Protein AF-A0A7S2JNX1-F1 (afdb_monomer_lite)

Foldseek 3Di:
DPPPPPPPPPDPDPPPPPDDDDPPPVCPDDPDDDDDDDFDFWKKWKFFDDDPPDDPVLVVVLVLLVVLLVQLQWDWDWDAGPVRGMIIITTDHDPVSLLLLQQLVQPWFFFDVVLVTDTGRRDSVPLVRGPLSPPPRSDFSVSRNVSSVCLDCPDVVSSHSVDPVVVCCVVSSIVDMDTDADPVLVVCCCVVPVPCPPDDHPLVSCCSHVNDVRSVVVVVVVVVVVVVVVVVVVVVD

Radius of gyration: 21.41 Å; chains: 1; bounding box: 59×44×66 Å

InterPro domains:
  IPR007632 Anoctamin [PTHR12308] (40-237)
  IPR049452 Anoctamin, transmembrane domain [PF04547] (206-237)

Organism: NCBI:txid77922

Structure (mmCIF, N/CA/C/O backbone):
data_AF-A0A7S2JNX1-F1
#
_entry.id   AF-A0A7S2JNX1-F1
#
loop_
_atom_site.group_PDB
_atom_site.id
_atom_site.type_symbol
_atom_site.label_atom_id
_atom_site.label_alt_id
_atom_site.label_comp_id
_atom_site.label_asym_id
_atom_site.label_entity_id
_atom_site.label_seq_id
_atom_site.pdbx_PDB_ins_code
_atom_site.Cartn_x
_atom_site.Cartn_y
_atom_site.Cartn_z
_atom_site.occupancy
_atom_site.B_iso_or_equiv
_atom_site.auth_seq_id
_atom_site.auth_comp_id
_atom_site.auth_asym_id
_atom_site.auth_atom_id
_atom_site.pdbx_PDB_model_num
ATOM 1 N N . MET A 1 1 ? 7.272 -12.304 4.390 1.00 22.55 1 MET A N 1
ATOM 2 C CA . MET A 1 1 ? 6.924 -12.380 2.953 1.00 22.55 1 MET A CA 1
ATOM 3 C C . MET A 1 1 ? 5.414 -12.220 2.833 1.00 22.55 1 MET A C 1
ATOM 5 O O . MET A 1 1 ? 4.701 -13.204 2.952 1.00 22.55 1 MET A O 1
ATOM 9 N N . ALA A 1 2 ? 4.927 -10.985 2.694 1.00 23.02 2 ALA A N 1
ATOM 10 C CA . ALA A 1 2 ? 3.508 -10.714 2.475 1.00 23.02 2 ALA A CA 1
ATOM 11 C C . ALA A 1 2 ? 3.203 -10.924 0.986 1.00 23.02 2 ALA A C 1
ATOM 13 O O . ALA A 1 2 ? 3.447 -10.057 0.148 1.00 23.02 2 ALA A O 1
ATOM 14 N N . THR A 1 3 ? 2.774 -12.132 0.635 1.00 22.38 3 THR A N 1
ATOM 15 C CA . THR A 1 3 ? 2.239 -12.451 -0.686 1.00 22.38 3 THR A CA 1
ATOM 16 C C . THR A 1 3 ? 0.946 -11.665 -0.855 1.00 22.38 3 THR A C 1
ATOM 18 O O . THR A 1 3 ? -0.040 -11.946 -0.179 1.00 22.38 3 THR A O 1
ATOM 21 N N . ALA A 1 4 ? 0.932 -10.685 -1.760 1.00 25.50 4 ALA A N 1
ATOM 22 C CA . ALA A 1 4 ? -0.309 -10.118 -2.262 1.00 25.50 4 ALA A CA 1
ATOM 23 C C . ALA A 1 4 ? -1.113 -11.266 -2.891 1.00 25.50 4 ALA A C 1
ATOM 25 O O . ALA A 1 4 ? -0.829 -11.702 -4.009 1.00 25.50 4 ALA A O 1
ATOM 26 N N . LYS A 1 5 ? -2.062 -11.826 -2.135 1.00 26.48 5 LYS A N 1
ATOM 27 C CA . LYS A 1 5 ? -3.002 -12.829 -2.627 1.00 26.48 5 LYS A CA 1
ATOM 28 C C . LYS A 1 5 ? -3.902 -12.125 -3.641 1.00 26.48 5 LYS A C 1
ATOM 30 O O . LYS A 1 5 ? -4.908 -11.517 -3.291 1.00 26.48 5 LYS A O 1
ATOM 35 N N . TYR A 1 6 ? -3.507 -12.161 -4.909 1.00 27.69 6 TYR A N 1
ATOM 36 C CA . TYR A 1 6 ? -4.397 -11.847 -6.016 1.00 27.69 6 TYR A CA 1
ATOM 37 C C . TYR A 1 6 ? -5.525 -12.879 -5.987 1.00 27.69 6 TYR A C 1
ATOM 39 O O . TYR A 1 6 ? -5.344 -14.034 -6.374 1.00 27.69 6 TYR A O 1
ATOM 47 N N . TYR A 1 7 ? -6.679 -12.475 -5.463 1.00 28.17 7 TYR A N 1
ATOM 48 C CA . TYR A 1 7 ? -7.887 -13.283 -5.463 1.00 28.17 7 TYR A CA 1
ATOM 49 C C . TYR A 1 7 ? -8.338 -13.509 -6.912 1.00 28.17 7 TYR A C 1
ATOM 51 O O . TYR A 1 7 ? -9.043 -12.698 -7.509 1.00 2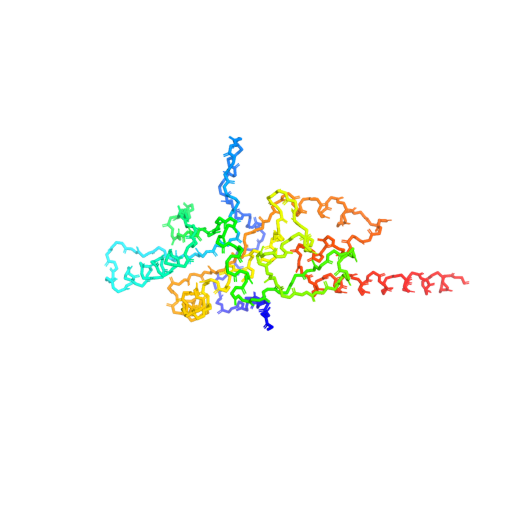8.17 7 TYR A O 1
ATOM 59 N N . HIS A 1 8 ? -7.927 -14.638 -7.490 1.00 26.53 8 HIS A N 1
ATOM 60 C CA . HIS A 1 8 ? -8.609 -15.230 -8.632 1.00 26.53 8 HIS A CA 1
ATOM 61 C C . HIS A 1 8 ? -9.979 -15.714 -8.149 1.00 26.53 8 HIS A C 1
ATOM 63 O O . HIS A 1 8 ? -10.120 -16.795 -7.578 1.00 26.53 8 HIS A O 1
ATOM 69 N N . GLN A 1 9 ? -10.997 -14.885 -8.358 1.00 27.34 9 GLN A N 1
ATOM 70 C CA . GLN A 1 9 ? -12.389 -15.235 -8.118 1.00 27.34 9 GLN A CA 1
ATOM 71 C C . GLN A 1 9 ? -12.788 -16.363 -9.079 1.00 27.34 9 GLN A C 1
ATOM 73 O O . GLN A 1 9 ? -13.073 -16.137 -10.255 1.00 27.34 9 GLN A O 1
ATOM 78 N N . LYS A 1 10 ? -12.771 -17.607 -8.591 1.00 25.69 10 LYS A N 1
ATOM 79 C CA . LYS A 1 10 ? -13.327 -18.755 -9.311 1.00 25.69 10 LYS A CA 1
ATOM 80 C C . LYS A 1 10 ? -14.846 -18.695 -9.152 1.00 25.69 10 LYS A C 1
ATOM 82 O O . LYS A 1 10 ? -15.394 -18.981 -8.094 1.00 25.69 10 LYS A O 1
ATOM 87 N N . SER A 1 11 ? -15.507 -18.240 -10.208 1.00 32.72 11 SER A N 1
ATOM 88 C CA . SER A 1 11 ? -16.957 -18.165 -10.339 1.00 32.72 11 SER A CA 1
ATOM 89 C C . SER A 1 11 ? -17.578 -19.566 -10.339 1.00 32.72 11 SER A C 1
ATOM 91 O O . SER A 1 11 ? -17.431 -20.316 -11.305 1.00 32.72 11 SER A O 1
ATOM 93 N N . SER A 1 12 ? -18.324 -19.909 -9.297 1.00 28.36 12 SER A N 1
ATOM 94 C CA . SER A 1 12 ? -19.250 -21.043 -9.328 1.00 28.36 12 SER A CA 1
ATOM 95 C C . SER A 1 12 ? -20.528 -20.692 -8.571 1.00 28.36 12 SER A C 1
ATOM 97 O O . SER A 1 12 ? -20.769 -21.169 -7.469 1.00 28.36 12 SER A O 1
ATOM 99 N N . SER A 1 13 ? -21.338 -19.827 -9.184 1.00 27.52 13 SER A N 1
ATOM 100 C CA . SER A 1 13 ? -22.788 -19.785 -8.985 1.00 27.52 13 SER A CA 1
ATOM 101 C C . SER A 1 13 ? -23.445 -19.523 -10.352 1.00 27.52 13 SER A C 1
ATOM 103 O O . SER A 1 13 ? -23.016 -18.598 -11.050 1.00 27.52 13 SER A O 1
ATOM 105 N N . PRO A 1 14 ? -24.411 -20.349 -10.796 1.00 27.89 14 PRO A N 1
ATOM 106 C CA . PRO A 1 14 ? -24.925 -20.352 -12.170 1.00 27.89 14 PRO A CA 1
ATOM 107 C C . PRO A 1 14 ? -25.787 -19.137 -12.568 1.00 27.89 14 PRO A C 1
ATOM 109 O O . PRO A 1 14 ? -26.223 -19.070 -13.714 1.00 27.89 14 PRO A O 1
ATOM 112 N N . GLU A 1 15 ? -25.983 -18.146 -11.694 1.00 29.83 15 GLU A N 1
ATOM 113 C CA . GLU A 1 15 ? -26.844 -16.981 -11.970 1.00 29.83 15 GLU A CA 1
ATOM 114 C C . GLU A 1 15 ? -26.123 -15.785 -12.631 1.00 29.83 15 GLU A C 1
ATOM 116 O O . GLU A 1 15 ? -26.772 -14.860 -13.109 1.00 29.83 15 GLU A O 1
ATOM 121 N N . MET A 1 16 ? -24.790 -15.809 -12.771 1.00 31.28 16 MET A N 1
ATOM 122 C CA . MET A 1 16 ? -24.012 -14.723 -13.407 1.00 31.28 16 MET A CA 1
ATOM 123 C C . MET A 1 16 ? -23.736 -14.919 -14.913 1.00 31.28 16 MET A C 1
ATOM 125 O O . MET A 1 16 ? -22.706 -14.481 -15.421 1.00 31.28 16 MET A O 1
ATOM 129 N N . LYS A 1 17 ? -24.623 -15.582 -15.669 1.00 26.84 17 LYS A N 1
ATOM 130 C CA . LYS A 1 17 ? -24.426 -15.781 -17.124 1.00 26.84 17 LYS A CA 1
ATOM 131 C C . LYS A 1 17 ? -25.078 -14.736 -18.038 1.00 26.84 17 LYS A C 1
ATOM 133 O O . LYS A 1 17 ? -24.916 -14.840 -19.249 1.00 26.84 17 LYS A O 1
ATOM 138 N N . ALA A 1 18 ? -25.743 -13.711 -17.504 1.00 27.95 18 ALA A N 1
ATOM 139 C CA . ALA A 1 18 ? -26.471 -12.736 -18.331 1.00 27.95 18 ALA A CA 1
ATOM 140 C C . ALA A 1 18 ? -25.885 -11.308 -18.374 1.00 27.95 18 ALA A C 1
ATOM 142 O O . ALA A 1 18 ? -26.454 -10.452 -19.040 1.00 27.95 18 ALA A O 1
ATOM 143 N N . ALA A 1 19 ? -24.748 -11.028 -17.730 1.00 30.83 19 ALA A N 1
ATOM 144 C CA . ALA A 1 19 ? -24.164 -9.680 -17.704 1.00 30.83 19 ALA A CA 1
ATOM 145 C C . ALA A 1 19 ? -22.751 -9.651 -18.312 1.00 30.83 19 ALA A C 1
ATOM 147 O O . ALA A 1 19 ? -21.775 -9.275 -17.668 1.00 30.83 19 ALA A O 1
ATOM 148 N N . SER A 1 20 ? -22.630 -10.088 -19.567 1.00 33.75 20 SER A N 1
ATOM 149 C CA . SER A 1 20 ? -21.447 -9.820 -20.391 1.00 33.75 20 SER A CA 1
ATOM 150 C C . SER A 1 20 ? -21.662 -8.499 -21.137 1.00 33.75 20 SER A C 1
ATOM 152 O O . SER A 1 20 ? -22.735 -8.296 -21.696 1.00 33.75 20 SER A O 1
ATOM 154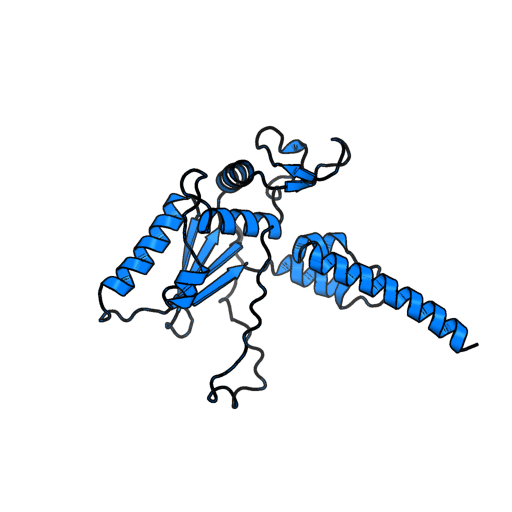 N N . ALA A 1 21 ? -20.625 -7.658 -21.178 1.00 30.91 21 ALA A N 1
ATOM 155 C CA . ALA A 1 21 ? -20.577 -6.330 -21.805 1.00 30.91 21 ALA A CA 1
ATOM 156 C C . ALA A 1 21 ? -21.131 -5.159 -20.970 1.00 30.91 21 ALA A C 1
ATOM 158 O O . ALA A 1 21 ? -21.927 -4.347 -21.427 1.00 30.91 21 ALA A O 1
ATOM 159 N N . GLY A 1 22 ? -20.606 -4.999 -19.758 1.00 24.31 22 GLY A N 1
ATOM 160 C CA . GLY A 1 22 ? -20.631 -3.726 -19.049 1.00 24.31 22 GLY A CA 1
ATOM 161 C C . GLY A 1 22 ? -19.319 -3.577 -18.306 1.00 24.31 22 GLY A C 1
ATOM 162 O O . GLY A 1 22 ? -19.054 -4.311 -17.361 1.00 24.31 22 GLY A O 1
ATOM 163 N N . LYS A 1 23 ? -18.454 -2.669 -18.751 1.00 28.31 23 LYS A N 1
ATOM 164 C CA . LYS A 1 23 ? -17.276 -2.264 -17.987 1.00 28.31 23 LYS A CA 1
ATOM 165 C C . LYS A 1 23 ? -17.814 -1.664 -16.683 1.00 28.31 23 LYS A C 1
ATOM 167 O O . LYS A 1 23 ? -18.281 -0.530 -16.703 1.00 28.31 23 LYS A O 1
ATOM 172 N N . VAL A 1 24 ? -17.831 -2.434 -15.590 1.00 26.03 24 VAL A N 1
ATOM 173 C CA . VAL A 1 24 ? -18.221 -1.934 -14.264 1.00 26.03 24 VAL A CA 1
ATOM 174 C C . VAL A 1 24 ? -17.102 -1.009 -13.806 1.00 26.03 24 VAL A C 1
ATOM 176 O O . VAL A 1 24 ? -16.149 -1.397 -13.135 1.00 26.03 24 VAL A O 1
ATOM 179 N N . VAL A 1 25 ? -17.176 0.229 -14.280 1.00 28.23 25 VAL A N 1
ATOM 180 C CA . VAL A 1 25 ? -16.528 1.359 -13.643 1.00 28.23 25 VAL A CA 1
ATOM 181 C C . VAL A 1 25 ? -17.259 1.488 -12.320 1.00 28.23 25 VAL A C 1
ATOM 183 O O . VAL A 1 25 ? -18.425 1.872 -12.292 1.00 28.23 25 VAL A O 1
ATOM 186 N N . ILE A 1 26 ? -16.602 1.082 -11.235 1.00 32.56 26 ILE A N 1
ATOM 187 C CA . ILE A 1 26 ? -17.022 1.489 -9.902 1.00 32.56 26 ILE A CA 1
ATOM 188 C C . ILE A 1 26 ? -16.968 3.014 -9.958 1.00 32.56 26 ILE A C 1
ATOM 190 O O . ILE A 1 26 ? -15.881 3.591 -9.984 1.00 32.56 26 ILE A O 1
ATOM 194 N N . ASP A 1 27 ? -18.128 3.655 -10.091 1.00 26.89 27 ASP A N 1
ATOM 195 C CA . ASP A 1 27 ? -18.276 5.096 -9.933 1.00 26.89 27 ASP A CA 1
ATOM 196 C C . ASP A 1 27 ? -18.019 5.370 -8.451 1.00 26.89 27 ASP A C 1
ATOM 198 O O . ASP A 1 27 ? -18.926 5.431 -7.620 1.00 26.89 27 ASP A O 1
ATOM 202 N N . VAL A 1 28 ? -16.732 5.394 -8.092 1.00 41.19 28 VAL A N 1
ATOM 203 C CA . VAL A 1 28 ? -16.241 5.925 -6.830 1.00 41.19 28 VAL A CA 1
ATOM 204 C C . VAL A 1 28 ? -16.598 7.396 -6.916 1.00 41.19 28 VAL A C 1
ATOM 206 O O . VAL A 1 28 ? -15.844 8.176 -7.492 1.00 41.19 28 VAL A O 1
ATOM 209 N N . GLY A 1 29 ? -17.815 7.710 -6.461 1.00 29.78 29 GLY A N 1
ATOM 210 C CA . GLY A 1 29 ? -18.512 8.947 -6.781 1.00 29.78 29 GLY A CA 1
ATOM 211 C C . GLY A 1 29 ? -17.574 10.137 -6.775 1.00 29.78 29 GLY A C 1
ATOM 212 O O . GLY A 1 29 ? -16.819 10.285 -5.814 1.00 29.78 29 GLY A O 1
ATOM 213 N N . ARG A 1 30 ? -17.614 10.903 -7.879 1.00 29.75 30 ARG A N 1
ATOM 214 C CA . ARG A 1 30 ? -16.916 12.178 -8.115 1.00 29.75 30 ARG A CA 1
ATOM 215 C C . ARG A 1 30 ? -15.872 12.460 -7.042 1.00 29.75 30 ARG A C 1
ATOM 217 O O . ARG A 1 30 ? -16.193 13.006 -5.986 1.00 29.75 30 ARG A O 1
ATOM 224 N N . GLN A 1 31 ? -14.626 12.099 -7.337 1.00 38.84 31 GLN A N 1
ATOM 225 C CA . GLN A 1 31 ? -13.473 12.708 -6.694 1.00 38.84 31 GLN A CA 1
ATOM 226 C C . GLN A 1 31 ? -13.670 14.223 -6.799 1.00 38.84 31 GLN A C 1
ATOM 228 O O . GLN A 1 31 ? -13.552 14.797 -7.878 1.00 38.84 31 GLN A O 1
ATOM 233 N N . GLY A 1 32 ? -14.142 14.820 -5.704 1.00 28.05 32 GLY A N 1
ATOM 234 C CA . GLY A 1 32 ? -14.379 16.245 -5.605 1.00 28.05 32 GLY A CA 1
ATOM 235 C C . GLY A 1 32 ? -13.041 16.927 -5.787 1.00 28.05 32 GLY A C 1
ATOM 236 O O . GLY A 1 32 ? -12.173 16.830 -4.924 1.00 28.05 32 GLY A O 1
ATOM 237 N N . ASP A 1 33 ? -12.879 17.537 -6.947 1.00 30.83 33 ASP A N 1
ATOM 238 C CA . ASP A 1 33 ? -11.859 18.527 -7.217 1.00 30.83 33 ASP A CA 1
ATOM 239 C C . ASP A 1 33 ? -12.162 19.731 -6.328 1.00 30.83 33 ASP A C 1
ATOM 241 O O . ASP A 1 33 ? -13.136 20.405 -6.624 1.00 30.83 33 ASP A O 1
ATOM 245 N N . TRP A 1 34 ? -11.436 19.918 -5.216 1.00 37.25 34 TRP A N 1
ATOM 246 C CA . TRP A 1 34 ? -11.246 21.212 -4.542 1.00 37.25 34 TRP A CA 1
ATOM 247 C C . TRP A 1 34 ? -9.982 21.181 -3.674 1.00 37.25 34 TRP A C 1
ATOM 249 O O . TRP A 1 34 ? -9.773 20.295 -2.840 1.00 37.25 34 TRP A O 1
ATOM 259 N N . ASP A 1 35 ? -9.152 22.189 -3.903 1.00 33.66 35 ASP A N 1
ATOM 260 C CA . ASP A 1 35 ? -7.903 22.512 -3.233 1.00 33.66 35 ASP A CA 1
ATOM 261 C C . ASP A 1 35 ? -8.011 22.561 -1.699 1.00 33.66 35 ASP A C 1
ATOM 263 O O . ASP A 1 35 ? -8.912 23.181 -1.137 1.00 33.66 35 ASP A O 1
ATOM 267 N N . GLY A 1 36 ? -7.034 21.953 -1.012 1.00 31.33 36 GLY A N 1
ATOM 268 C CA . GLY A 1 36 ? -6.860 22.101 0.438 1.00 31.33 36 GLY A CA 1
ATOM 269 C C . GLY A 1 36 ? -6.513 20.812 1.182 1.00 31.33 36 GLY A C 1
ATOM 270 O O . GLY A 1 36 ? -7.305 20.326 1.980 1.00 31.33 36 GLY A O 1
ATOM 271 N N . GLY A 1 37 ? -5.323 20.247 0.948 1.00 41.31 37 GLY A N 1
ATOM 272 C CA . GLY A 1 37 ? -4.655 19.353 1.912 1.00 41.31 37 GLY A CA 1
ATOM 273 C C . GLY A 1 37 ? -5.401 18.086 2.368 1.00 41.31 37 GLY A C 1
ATOM 274 O O . GLY A 1 37 ? -5.103 17.584 3.452 1.00 41.31 37 GLY A O 1
ATOM 275 N N . SER A 1 38 ? -6.361 17.560 1.597 1.00 51.62 38 SER A N 1
ATOM 276 C CA . SER A 1 38 ? -7.127 16.376 2.011 1.00 51.62 38 SER A CA 1
ATOM 277 C C . SER A 1 38 ? -6.290 15.089 1.920 1.00 51.62 38 SER A C 1
ATOM 279 O O . SER A 1 38 ? -5.569 14.853 0.948 1.00 51.62 38 SER A O 1
ATOM 281 N N . LEU A 1 39 ? -6.369 14.256 2.960 1.00 59.62 39 LEU A N 1
ATOM 282 C CA . LEU A 1 39 ? -5.673 12.972 3.057 1.00 59.62 39 LEU A CA 1
ATOM 283 C C . LEU A 1 39 ? -6.069 12.037 1.898 1.00 59.62 39 LEU A C 1
ATOM 285 O O . LEU A 1 39 ? -7.245 11.722 1.711 1.00 59.62 39 LEU A O 1
ATOM 289 N N . LYS A 1 40 ? -5.075 11.540 1.152 1.00 79.62 40 LYS A N 1
ATOM 290 C CA . LYS A 1 40 ? -5.251 10.466 0.161 1.00 79.62 40 LYS A CA 1
ATOM 291 C C . LYS A 1 40 ? -5.588 9.153 0.879 1.00 79.62 40 LYS A C 1
ATOM 293 O O . LYS A 1 40 ? -4.868 8.748 1.796 1.00 79.62 40 LYS A O 1
ATOM 298 N N . TRP A 1 41 ? -6.664 8.495 0.447 1.00 88.50 41 TRP A N 1
ATOM 299 C CA . TRP A 1 41 ? -7.078 7.175 0.934 1.00 88.50 41 TRP A CA 1
ATOM 300 C C . TRP A 1 41 ? -6.240 6.071 0.289 1.00 88.50 41 TRP A C 1
ATOM 302 O O . TRP A 1 41 ? -6.003 6.113 -0.917 1.00 88.50 41 TRP A O 1
ATOM 312 N N . ASP A 1 42 ? -5.822 5.084 1.081 1.00 89.88 42 ASP A N 1
ATOM 313 C CA . ASP A 1 42 ? -4.881 4.042 0.640 1.00 89.88 42 ASP A CA 1
ATOM 314 C C . ASP A 1 42 ? -5.498 2.653 0.592 1.00 89.88 42 ASP A C 1
ATOM 316 O O . ASP A 1 42 ? -5.064 1.800 -0.178 1.00 89.88 42 ASP A O 1
ATOM 320 N N . TYR A 1 43 ? -6.501 2.407 1.429 1.00 92.69 43 TYR A N 1
ATOM 321 C CA . TYR A 1 43 ? -7.088 1.087 1.592 1.00 92.69 43 TYR A CA 1
ATOM 322 C C . TYR A 1 43 ? -8.584 1.197 1.846 1.00 92.69 43 TYR A C 1
ATOM 324 O O . TYR A 1 43 ? -9.051 2.163 2.455 1.00 92.69 43 TYR A O 1
ATOM 332 N N . CYS A 1 44 ? -9.345 0.211 1.387 1.00 92.88 44 CYS A N 1
ATOM 333 C CA . CYS A 1 44 ? -10.778 0.155 1.600 1.00 92.88 44 CYS A CA 1
ATOM 334 C C . CYS A 1 44 ? -11.220 -1.236 2.055 1.00 92.88 44 CYS A C 1
ATOM 336 O O . CYS A 1 44 ? -10.803 -2.252 1.503 1.00 92.88 44 CYS A O 1
ATOM 338 N N . LEU A 1 45 ? -12.084 -1.254 3.068 1.00 92.31 45 LEU A N 1
ATOM 339 C CA . LEU A 1 45 ? -12.825 -2.426 3.520 1.00 92.31 45 LEU A CA 1
ATOM 340 C C . LEU A 1 45 ? -14.302 -2.206 3.200 1.00 92.31 45 LEU A C 1
ATOM 342 O O . LEU A 1 45 ? -14.850 -1.159 3.553 1.00 92.31 45 LEU A O 1
ATOM 346 N N . THR A 1 46 ? -14.965 -3.172 2.578 1.00 91.69 46 THR A N 1
ATOM 347 C CA . THR A 1 46 ? -16.419 -3.129 2.397 1.00 91.69 46 THR A CA 1
ATOM 348 C C . THR A 1 46 ? -17.105 -3.944 3.475 1.00 91.69 46 THR A C 1
ATOM 350 O O . THR A 1 46 ? -16.606 -4.966 3.938 1.00 91.69 46 THR A O 1
ATOM 353 N N . PHE A 1 47 ? -18.264 -3.472 3.905 1.00 90.62 47 PHE A N 1
ATOM 354 C CA . PHE A 1 47 ? -19.127 -4.173 4.838 1.00 90.62 47 PHE A CA 1
ATOM 355 C C . PHE A 1 47 ? -20.492 -4.319 4.182 1.00 90.62 47 PHE A C 1
ATOM 357 O O . PHE A 1 47 ? -21.046 -3.293 3.771 1.00 90.62 47 PHE A O 1
ATOM 364 N N . PRO A 1 48 ? -21.077 -5.526 4.135 1.00 88.19 48 PRO A N 1
ATOM 365 C CA . PRO A 1 48 ? -22.465 -5.653 3.733 1.00 88.19 48 PRO A CA 1
ATOM 366 C C . PRO A 1 48 ? -23.325 -4.831 4.693 1.00 88.19 48 PRO A C 1
ATOM 368 O O . PRO A 1 48 ? -23.106 -4.809 5.915 1.00 88.19 48 PRO A O 1
ATOM 371 N N . LYS A 1 49 ? -24.299 -4.105 4.154 1.00 85.25 49 LYS A N 1
ATOM 372 C CA . LYS A 1 49 ? -25.217 -3.341 4.979 1.00 85.25 49 LYS A CA 1
ATOM 373 C C . LYS A 1 49 ? -26.095 -4.314 5.740 1.00 85.25 49 LYS A C 1
ATOM 375 O O . LYS A 1 49 ? -26.861 -5.096 5.188 1.00 85.25 49 LYS A O 1
ATOM 380 N N . VAL A 1 50 ? -25.980 -4.234 7.053 1.00 82.31 50 VAL A N 1
ATOM 381 C CA . VAL A 1 50 ? -26.821 -4.993 7.964 1.00 82.31 50 VAL A CA 1
ATOM 382 C C . VAL A 1 50 ? -28.154 -4.240 8.108 1.00 82.31 50 VAL A C 1
ATOM 384 O O . VAL A 1 50 ? -28.121 -3.067 8.505 1.00 82.31 50 VAL A O 1
ATOM 387 N N . PRO A 1 51 ? -29.312 -4.863 7.800 1.00 82.69 51 PRO A N 1
ATOM 388 C CA . PRO A 1 51 ? -30.624 -4.265 8.042 1.00 82.69 51 PRO A CA 1
ATOM 389 C C . PRO A 1 51 ? -30.774 -3.805 9.495 1.00 82.69 51 PRO A C 1
ATOM 391 O O . PRO A 1 51 ? -30.171 -4.384 10.404 1.00 82.69 51 PRO A O 1
ATOM 394 N N . LYS A 1 52 ? -31.588 -2.771 9.735 1.00 80.50 52 LYS A N 1
ATOM 395 C CA . LYS A 1 52 ? -31.795 -2.243 11.096 1.00 80.50 52 LYS A CA 1
ATOM 396 C C . LYS A 1 52 ? -32.351 -3.308 12.046 1.00 80.50 52 LYS A C 1
ATOM 398 O O . LYS A 1 52 ? -31.910 -3.364 13.187 1.00 80.50 52 LYS A O 1
ATOM 403 N N . ASP A 1 53 ? -33.210 -4.185 11.533 1.00 83.62 53 ASP A N 1
ATOM 404 C CA . ASP A 1 53 ? -33.886 -5.241 12.299 1.00 83.62 53 ASP A CA 1
ATOM 405 C C . ASP A 1 53 ? -33.043 -6.516 12.472 1.00 83.62 53 ASP A C 1
ATOM 407 O O . ASP A 1 53 ? -33.482 -7.492 13.077 1.00 83.62 53 ASP A O 1
ATOM 411 N N . ALA A 1 54 ? -31.827 -6.546 11.920 1.00 80.06 54 ALA A N 1
ATOM 412 C CA . ALA A 1 54 ? -30.963 -7.710 12.029 1.00 80.06 54 ALA A CA 1
ATOM 413 C C . ALA A 1 54 ? -30.457 -7.921 13.474 1.00 80.06 54 ALA A C 1
ATOM 415 O O . ALA A 1 54 ? -30.322 -6.954 14.231 1.00 80.06 54 ALA A O 1
ATOM 416 N N . PRO A 1 55 ? -30.079 -9.162 13.843 1.00 81.50 55 PRO A N 1
ATOM 417 C CA . PRO A 1 55 ? -29.581 -9.477 15.179 1.00 81.50 55 PRO A CA 1
ATOM 418 C C . PRO A 1 55 ? -28.420 -8.576 15.618 1.00 81.50 55 PRO A C 1
ATOM 420 O O . PRO A 1 55 ? -27.499 -8.305 14.841 1.00 81.50 55 PRO A O 1
ATOM 423 N N . TYR A 1 56 ? -28.432 -8.173 16.893 1.00 80.56 56 TYR A N 1
ATOM 424 C CA . TYR A 1 56 ? -27.427 -7.286 17.494 1.00 80.56 56 TYR A CA 1
ATOM 425 C C . TYR A 1 56 ? -25.980 -7.756 17.270 1.00 80.56 56 TYR A C 1
ATOM 427 O O . TYR A 1 56 ? -25.102 -6.930 17.018 1.00 80.56 56 TYR A O 1
ATOM 435 N N . GLU A 1 57 ? -25.734 -9.070 17.279 1.00 79.88 57 GLU A N 1
ATOM 436 C CA . GLU A 1 57 ? -24.399 -9.648 17.063 1.00 79.88 57 GLU A CA 1
ATOM 437 C C . GLU A 1 57 ? -23.768 -9.209 15.730 1.00 79.88 57 GLU A C 1
ATOM 439 O O . GLU A 1 57 ? -22.581 -8.892 15.691 1.00 79.88 57 GLU A O 1
ATOM 444 N N . LYS A 1 58 ? -24.557 -9.055 14.652 1.00 73.62 58 LYS A N 1
ATOM 445 C CA . LYS A 1 58 ? -24.031 -8.571 13.360 1.00 73.62 58 LYS A CA 1
ATOM 446 C C . LYS A 1 58 ? -23.552 -7.117 13.434 1.00 73.62 58 LYS A C 1
ATOM 448 O O . LYS A 1 58 ? -22.544 -6.757 12.829 1.00 73.62 58 LYS A O 1
ATOM 453 N N . HIS A 1 59 ? -24.248 -6.274 14.199 1.00 78.19 59 HIS A N 1
ATOM 454 C CA . HIS A 1 59 ? -23.854 -4.875 14.415 1.00 78.19 59 HIS A CA 1
ATOM 455 C C . HIS A 1 59 ? -22.660 -4.752 15.367 1.00 78.19 59 HIS A C 1
ATOM 457 O O . HIS A 1 59 ? -21.828 -3.855 15.200 1.00 78.19 59 HIS A O 1
ATOM 463 N N . LYS A 1 60 ? -22.562 -5.652 16.350 1.00 84.69 60 LYS A N 1
ATOM 464 C CA . LYS A 1 60 ? -21.476 -5.705 17.332 1.00 84.69 60 LYS A CA 1
ATOM 465 C C . LYS A 1 60 ? -20.135 -5.981 16.663 1.00 84.69 60 LYS A C 1
ATOM 467 O O . LYS A 1 60 ? -19.202 -5.218 16.907 1.00 84.69 60 LYS A O 1
ATOM 472 N N . THR A 1 61 ? -20.055 -6.969 15.770 1.00 83.31 61 THR A N 1
ATOM 473 C CA . THR A 1 61 ? -18.781 -7.310 15.121 1.00 83.31 61 THR A CA 1
ATOM 474 C C . THR A 1 61 ? -18.252 -6.182 14.244 1.00 83.31 61 THR A C 1
ATOM 476 O O . THR A 1 61 ? -17.091 -5.793 14.334 1.00 83.31 61 THR A O 1
ATOM 479 N N . ARG A 1 62 ? -19.115 -5.548 13.443 1.00 84.88 62 ARG A N 1
ATOM 480 C CA . ARG A 1 62 ? -18.698 -4.391 12.638 1.00 84.88 62 ARG A CA 1
ATOM 481 C C . ARG A 1 62 ? -18.171 -3.250 13.514 1.00 84.88 62 ARG A C 1
ATOM 483 O O . ARG A 1 62 ? -17.197 -2.585 13.159 1.00 84.88 62 ARG A O 1
ATOM 490 N N . ARG A 1 63 ? -18.812 -2.997 14.659 1.00 88.50 63 ARG A N 1
ATOM 491 C CA . ARG A 1 63 ? -18.370 -1.968 15.610 1.00 88.50 63 ARG A CA 1
ATOM 492 C C . ARG A 1 63 ? -17.047 -2.335 16.277 1.00 88.50 63 ARG A C 1
ATOM 494 O O . ARG A 1 63 ? -16.217 -1.440 16.416 1.00 88.50 63 ARG A O 1
ATOM 501 N N . SER A 1 64 ? -16.835 -3.598 16.657 1.00 91.25 64 SER A N 1
ATOM 502 C CA . SER A 1 64 ? -15.574 -4.043 17.261 1.00 91.25 64 SER A CA 1
ATOM 503 C C . SER A 1 64 ? -14.412 -3.942 16.278 1.00 91.25 64 SER A C 1
ATOM 505 O O . SER A 1 64 ? -13.374 -3.410 16.652 1.00 91.25 64 SER A O 1
ATOM 507 N N . VAL A 1 65 ? -14.611 -4.325 15.012 1.00 91.44 65 VAL A N 1
ATOM 508 C CA . VAL A 1 65 ? -13.603 -4.180 13.947 1.00 91.44 65 VAL A CA 1
ATOM 509 C C . VAL A 1 65 ? -13.235 -2.710 13.743 1.00 91.44 65 VAL A C 1
ATOM 511 O O . VAL A 1 65 ? -12.068 -2.344 13.822 1.00 91.44 65 VAL A O 1
ATOM 514 N N . ILE A 1 66 ? -14.222 -1.826 13.556 1.00 91.50 66 ILE A N 1
ATOM 515 C CA . ILE A 1 66 ? -13.956 -0.387 13.364 1.00 91.50 66 ILE A CA 1
ATOM 516 C C . ILE A 1 66 ? -13.264 0.222 14.589 1.00 91.50 66 ILE A C 1
ATOM 518 O O . ILE A 1 66 ? -12.432 1.115 14.443 1.00 91.50 66 ILE A O 1
ATOM 522 N N . ARG A 1 67 ? -13.620 -0.229 15.795 1.00 93.25 67 ARG A N 1
ATOM 523 C CA . ARG A 1 67 ? -12.979 0.216 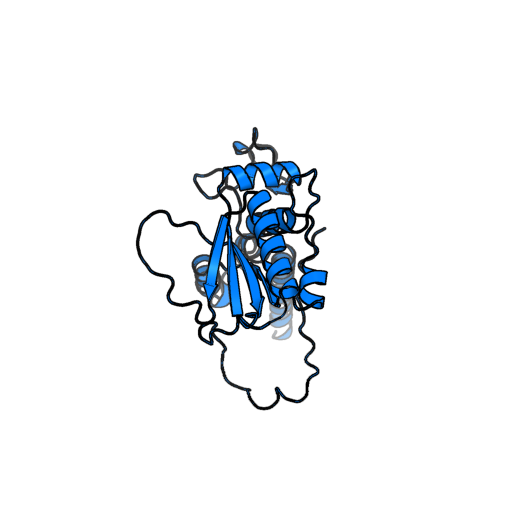17.031 1.00 93.25 67 ARG A CA 1
ATOM 524 C C . ARG A 1 67 ? -11.514 -0.218 17.078 1.00 93.25 67 ARG A C 1
ATOM 526 O O . ARG A 1 67 ? -10.673 0.645 17.288 1.00 93.25 67 ARG A O 1
ATOM 533 N N . ALA A 1 68 ? -11.224 -1.488 16.805 1.00 93.62 68 ALA A N 1
ATOM 534 C CA . ALA A 1 68 ? -9.859 -2.009 16.770 1.00 93.62 68 ALA A CA 1
ATOM 535 C C . ALA A 1 68 ? -8.989 -1.247 15.754 1.00 93.62 68 ALA A C 1
ATOM 537 O O . ALA A 1 68 ? -7.893 -0.813 16.081 1.00 93.62 68 ALA A O 1
ATOM 538 N N . ILE A 1 69 ? -9.521 -0.963 14.559 1.00 93.69 69 ILE A N 1
ATOM 539 C CA . ILE A 1 69 ? -8.830 -0.164 13.529 1.00 93.69 69 ILE A CA 1
ATOM 540 C C . ILE A 1 69 ? -8.527 1.262 14.013 1.00 93.69 69 ILE A C 1
ATOM 542 O O . ILE A 1 69 ? -7.479 1.819 13.707 1.00 93.69 69 ILE A O 1
ATOM 546 N N . LYS A 1 70 ? -9.438 1.889 14.761 1.00 92.81 70 LYS A N 1
ATOM 547 C CA . LYS A 1 70 ? -9.194 3.229 15.313 1.00 92.81 70 LYS A CA 1
ATOM 548 C C . LYS A 1 70 ? -8.163 3.214 16.439 1.00 92.81 70 LYS A C 1
ATOM 550 O O . LYS A 1 70 ? -7.397 4.165 16.557 1.00 92.81 70 LYS A O 1
ATOM 555 N N . GLU A 1 71 ? -8.140 2.155 17.246 1.00 93.38 71 GLU A N 1
ATOM 556 C CA . GLU A 1 71 ? -7.180 1.979 18.341 1.00 93.38 71 GLU A CA 1
ATOM 557 C C . GLU A 1 71 ? -5.732 1.863 17.831 1.00 93.38 71 GLU A C 1
ATOM 559 O O . GLU A 1 71 ? -4.811 2.256 18.543 1.00 93.38 71 GLU A O 1
ATOM 564 N N . THR A 1 72 ? -5.508 1.444 16.578 1.00 92.44 72 THR A N 1
ATOM 565 C CA . THR A 1 72 ? -4.158 1.411 15.978 1.00 92.44 72 THR A CA 1
ATOM 566 C C . THR A 1 72 ? -3.653 2.766 15.477 1.00 92.44 72 THR A C 1
ATOM 568 O O . THR A 1 72 ? -2.481 2.878 15.112 1.00 92.44 72 THR A O 1
ATOM 571 N N . GLY A 1 73 ? -4.501 3.802 15.484 1.00 91.62 73 GLY A N 1
ATOM 572 C CA . GLY A 1 73 ? -4.174 5.151 15.009 1.00 91.62 73 GLY A CA 1
ATOM 573 C C . GLY A 1 73 ? -4.521 5.409 13.539 1.00 91.62 73 GLY A C 1
ATOM 574 O O . GLY A 1 73 ? -4.214 6.484 13.018 1.00 91.62 73 GLY A O 1
ATOM 575 N N . LEU A 1 74 ? -5.179 4.462 12.858 1.00 92.56 74 LEU A N 1
ATOM 576 C CA . LEU A 1 74 ? -5.652 4.671 11.490 1.00 92.56 74 LEU A CA 1
ATOM 577 C C . LEU A 1 74 ? -6.838 5.646 11.450 1.00 92.56 74 LEU A C 1
ATOM 579 O O . LEU A 1 74 ? -7.803 5.568 12.215 1.00 92.56 74 LEU A O 1
ATOM 583 N N . THR A 1 75 ? -6.791 6.556 10.483 1.00 91.69 75 THR A N 1
ATOM 584 C CA . THR A 1 75 ? -7.897 7.447 10.139 1.00 91.69 75 THR A CA 1
ATOM 585 C C . THR A 1 75 ? -8.898 6.694 9.275 1.00 91.69 75 THR A C 1
ATOM 587 O O . THR A 1 75 ? -8.541 6.066 8.279 1.00 91.69 75 THR A O 1
ATOM 590 N N . THR A 1 76 ? -10.175 6.776 9.647 1.00 91.19 76 THR A N 1
ATOM 591 C CA . THR A 1 76 ? -11.255 6.048 8.976 1.00 91.19 76 THR A CA 1
ATOM 592 C C . THR A 1 76 ? -12.332 7.005 8.479 1.00 91.19 76 THR A C 1
ATOM 594 O O . THR A 1 76 ? -12.742 7.911 9.203 1.00 91.19 76 THR A O 1
ATOM 597 N N . SER A 1 77 ? -12.829 6.783 7.263 1.00 89.69 77 SER A N 1
ATOM 598 C CA . SER A 1 77 ? -14.012 7.460 6.722 1.00 89.69 77 SER A CA 1
ATOM 599 C C . SER A 1 77 ? -15.002 6.441 6.180 1.00 89.69 77 SER A C 1
ATOM 601 O O . SER A 1 77 ? -14.611 5.395 5.667 1.00 89.69 77 SER A O 1
ATOM 603 N N . LYS A 1 78 ? -16.296 6.727 6.323 1.00 88.44 78 LYS A N 1
ATOM 604 C CA . LYS A 1 78 ? -17.377 5.848 5.874 1.00 88.44 78 LYS A CA 1
ATOM 605 C C . LYS A 1 78 ? -18.094 6.482 4.695 1.00 88.44 78 LYS A C 1
ATOM 607 O O . LYS A 1 78 ? -18.538 7.621 4.794 1.00 88.44 78 LYS A O 1
ATOM 612 N N . THR A 1 79 ? -18.271 5.714 3.631 1.00 88.81 79 THR A N 1
ATOM 613 C CA . THR A 1 79 ? -19.107 6.067 2.480 1.00 88.81 79 THR A CA 1
ATOM 614 C C . THR A 1 79 ? -20.060 4.921 2.172 1.00 88.81 79 THR A C 1
ATOM 616 O O . THR A 1 79 ? -19.732 3.764 2.420 1.00 88.81 79 THR A O 1
ATOM 619 N N . TYR A 1 80 ? -21.241 5.229 1.653 1.00 87.94 80 TYR A N 1
ATOM 620 C CA . TYR A 1 80 ? -22.261 4.231 1.332 1.00 87.94 80 TYR A CA 1
ATOM 621 C C . TYR A 1 80 ? -22.237 3.918 -0.164 1.00 87.94 80 TYR A C 1
ATOM 623 O O . TYR A 1 80 ? -21.900 4.792 -0.965 1.00 87.94 80 TYR A O 1
ATOM 631 N N . SER A 1 81 ? -22.552 2.672 -0.516 1.00 86.88 81 SER A N 1
ATOM 632 C CA . SER A 1 81 ? -22.800 2.269 -1.900 1.00 86.88 81 SER A CA 1
ATOM 633 C C . SER A 1 81 ? -23.940 3.083 -2.501 1.00 86.88 81 SER A C 1
ATOM 635 O O . SER A 1 81 ? -24.836 3.535 -1.785 1.00 86.88 81 SER A O 1
ATOM 637 N N . ARG A 1 82 ? -23.922 3.242 -3.825 1.00 85.56 82 ARG A N 1
ATOM 638 C CA . ARG A 1 82 ? -25.012 3.882 -4.570 1.00 85.56 82 ARG A CA 1
ATOM 639 C C . ARG A 1 82 ? -26.325 3.114 -4.414 1.00 85.56 82 ARG A C 1
ATOM 641 O O . ARG A 1 82 ? -27.373 3.742 -4.305 1.00 85.56 82 ARG A O 1
ATOM 648 N N . ASP A 1 83 ? -26.232 1.791 -4.351 1.00 85.38 83 ASP A N 1
ATOM 649 C CA . ASP A 1 83 ? -27.371 0.887 -4.178 1.00 85.38 83 ASP A CA 1
ATOM 650 C C . ASP A 1 83 ? -27.743 0.705 -2.693 1.00 85.38 83 ASP A C 1
ATOM 652 O O . ASP A 1 83 ? -28.688 -0.004 -2.356 1.00 85.38 83 ASP A O 1
ATOM 656 N N . ASP A 1 84 ? -27.025 1.400 -1.797 1.00 82.44 84 ASP A N 1
ATOM 657 C CA . ASP A 1 84 ? -27.263 1.453 -0.353 1.00 82.44 84 ASP A CA 1
ATOM 658 C C . ASP A 1 84 ? -27.332 0.061 0.308 1.00 82.44 84 ASP A C 1
ATOM 660 O O . ASP A 1 84 ? -28.069 -0.163 1.271 1.00 82.44 84 ASP A O 1
ATOM 664 N N . ASP A 1 85 ? -26.533 -0.871 -0.211 1.00 83.44 85 ASP A N 1
ATOM 665 C CA . ASP A 1 85 ? -26.401 -2.274 0.188 1.00 83.44 85 ASP A CA 1
ATOM 666 C C . ASP A 1 85 ? -25.023 -2.603 0.788 1.00 83.44 85 ASP A C 1
ATOM 668 O O . ASP A 1 85 ? -24.878 -3.583 1.517 1.00 83.44 85 ASP A O 1
ATOM 672 N N . GLU A 1 86 ? -24.028 -1.743 0.572 1.00 87.00 86 GLU A N 1
ATOM 673 C CA . GLU A 1 86 ? -22.685 -1.857 1.139 1.00 87.00 86 GLU A CA 1
ATOM 674 C C . GLU A 1 86 ? -22.217 -0.555 1.797 1.00 87.00 86 GLU A C 1
ATOM 676 O O . GLU A 1 86 ? -22.618 0.560 1.445 1.00 87.00 86 GLU A O 1
ATOM 681 N N . VAL A 1 87 ? -21.313 -0.689 2.768 1.00 90.00 87 VAL A N 1
ATOM 682 C CA . VAL A 1 87 ? -20.602 0.436 3.372 1.00 90.00 87 VAL A CA 1
ATOM 683 C C . VAL A 1 87 ? -19.107 0.278 3.171 1.00 90.00 87 VAL A C 1
ATOM 685 O O . VAL A 1 87 ? -18.498 -0.667 3.663 1.00 90.00 87 VAL A O 1
ATOM 688 N N . PHE A 1 88 ? -18.510 1.267 2.526 1.00 91.25 88 PHE A N 1
ATOM 689 C CA . PHE A 1 88 ? -17.080 1.387 2.304 1.00 91.25 88 PHE A CA 1
ATOM 690 C C . PHE A 1 88 ? -16.444 2.114 3.486 1.00 91.25 88 PHE A C 1
ATOM 692 O O . PHE A 1 88 ? -16.802 3.249 3.811 1.00 91.25 88 PHE A O 1
ATOM 699 N N . LEU A 1 89 ? -15.487 1.465 4.133 1.00 92.06 89 LEU A N 1
ATOM 700 C CA . LEU A 1 89 ? -14.617 2.053 5.136 1.00 92.06 89 LEU A CA 1
ATOM 701 C C . LEU A 1 89 ? -13.269 2.338 4.478 1.00 92.06 89 LEU A C 1
ATOM 703 O O . LEU A 1 89 ? -12.509 1.421 4.176 1.00 92.06 89 LEU A O 1
ATOM 707 N N . ARG A 1 90 ? -12.990 3.613 4.227 1.00 92.88 90 ARG A N 1
ATOM 708 C CA . ARG A 1 90 ? -11.717 4.075 3.675 1.00 92.88 90 ARG A CA 1
ATOM 709 C C . ARG A 1 90 ? -10.737 4.311 4.813 1.00 92.88 90 ARG A C 1
ATOM 711 O O . ARG A 1 90 ? -11.110 4.898 5.831 1.00 92.88 90 ARG A O 1
ATOM 718 N N . LEU A 1 91 ? -9.507 3.854 4.627 1.00 93.12 91 LEU A N 1
ATOM 719 C CA . LEU A 1 91 ? -8.433 3.907 5.605 1.00 93.12 91 LEU A CA 1
ATOM 720 C C . LEU A 1 91 ? -7.272 4.740 5.063 1.00 93.12 91 LEU A C 1
ATOM 722 O O . LEU A 1 91 ? -6.930 4.683 3.878 1.00 93.12 91 LEU A O 1
ATOM 726 N N . THR A 1 92 ? -6.680 5.520 5.953 1.00 92.25 92 THR A N 1
ATOM 727 C CA . THR A 1 92 ? -5.435 6.262 5.744 1.00 92.25 92 THR A CA 1
ATOM 728 C C . THR A 1 92 ? -4.806 6.533 7.109 1.00 92.25 92 THR A C 1
ATOM 730 O O . THR A 1 92 ? -5.405 6.226 8.141 1.00 92.25 92 THR A O 1
ATOM 733 N N . ALA A 1 93 ? -3.615 7.110 7.153 1.00 90.69 93 ALA A N 1
ATOM 734 C CA . ALA A 1 93 ? -2.974 7.507 8.399 1.00 90.69 93 ALA A CA 1
ATOM 735 C C . ALA A 1 93 ? -2.203 8.815 8.221 1.00 90.69 93 ALA A C 1
ATOM 737 O O . ALA A 1 93 ? -1.892 9.233 7.105 1.00 90.69 93 ALA A O 1
ATOM 738 N N . SER A 1 94 ? -1.897 9.479 9.332 1.00 90.44 94 SER A N 1
ATOM 739 C CA . SER A 1 94 ? -0.965 10.602 9.310 1.00 90.44 94 SER A CA 1
ATOM 740 C C . SER A 1 94 ? 0.466 10.089 9.123 1.00 90.44 94 SER A C 1
ATOM 742 O O . SER A 1 94 ? 0.777 8.943 9.450 1.00 90.44 94 SER A O 1
ATOM 744 N N . LEU A 1 95 ? 1.360 10.940 8.609 1.00 88.94 95 LEU A N 1
ATOM 745 C CA . LEU A 1 95 ? 2.762 10.562 8.406 1.00 88.94 95 LEU A CA 1
ATOM 746 C C . LEU A 1 95 ? 3.445 10.036 9.689 1.00 88.94 95 LEU A C 1
ATOM 748 O O . LEU A 1 95 ? 4.123 9.022 9.579 1.00 88.94 95 LEU A O 1
ATOM 752 N N . PRO A 1 96 ? 3.247 10.622 10.890 1.00 91.00 96 PRO A N 1
ATOM 753 C CA . PRO A 1 96 ? 3.814 10.064 12.120 1.00 91.00 96 PRO A CA 1
ATOM 754 C C . PRO A 1 96 ? 3.347 8.635 12.411 1.00 91.00 96 PRO A C 1
ATOM 756 O O . PRO A 1 96 ? 4.165 7.798 12.762 1.00 91.00 96 PRO A O 1
ATOM 759 N N . VAL A 1 97 ? 2.062 8.330 12.191 1.00 92.25 97 VAL A N 1
ATOM 760 C CA . VAL A 1 97 ? 1.540 6.966 12.376 1.00 92.25 97 VAL A CA 1
ATOM 761 C C . VAL A 1 97 ? 2.159 6.014 11.354 1.00 92.25 97 VAL A C 1
ATOM 763 O O . VAL A 1 97 ? 2.518 4.897 11.709 1.00 92.25 97 VAL A O 1
ATOM 766 N N . PHE A 1 98 ? 2.337 6.448 10.103 1.00 92.81 98 PHE A N 1
ATOM 767 C CA . PHE A 1 98 ? 3.062 5.649 9.114 1.00 92.81 98 PHE A CA 1
ATOM 768 C C . PHE A 1 98 ? 4.521 5.401 9.524 1.00 92.81 98 PHE A C 1
ATOM 770 O O . PHE A 1 98 ? 4.966 4.263 9.433 1.00 92.81 98 PHE A O 1
ATOM 777 N N . GLU A 1 99 ? 5.243 6.424 9.999 1.00 93.12 99 GLU A N 1
ATOM 778 C CA . GLU A 1 99 ? 6.623 6.290 10.494 1.00 93.12 99 GLU A CA 1
ATOM 779 C C . GLU A 1 99 ? 6.699 5.283 11.658 1.00 93.12 99 GLU A C 1
ATOM 781 O O . GLU A 1 99 ? 7.496 4.349 11.599 1.00 93.12 99 GLU A O 1
ATOM 786 N N . ASP A 1 100 ? 5.831 5.419 12.665 1.00 94.19 100 ASP A N 1
ATOM 787 C CA . ASP A 1 100 ? 5.837 4.565 13.859 1.00 94.19 100 ASP A CA 1
ATOM 788 C C . ASP A 1 100 ? 5.524 3.097 13.517 1.00 94.19 100 ASP A C 1
ATOM 790 O O . ASP A 1 100 ? 6.176 2.177 14.012 1.00 94.19 100 ASP A O 1
ATOM 794 N N . LYS A 1 101 ? 4.547 2.850 12.633 1.00 95.12 101 LYS A N 1
ATOM 795 C CA . LYS A 1 101 ? 4.198 1.484 12.205 1.00 95.12 101 LYS A CA 1
ATOM 796 C C . LYS A 1 101 ? 5.252 0.878 11.279 1.00 95.12 101 LYS A C 1
ATOM 798 O O . LYS A 1 101 ? 5.530 -0.312 11.396 1.00 95.12 101 LYS A O 1
ATOM 803 N N . ALA A 1 102 ? 5.847 1.674 10.388 1.00 94.75 102 ALA A N 1
ATOM 804 C CA . ALA A 1 102 ? 6.928 1.223 9.514 1.00 94.75 102 ALA A CA 1
ATOM 805 C C . ALA A 1 102 ? 8.161 0.784 10.318 1.00 94.75 102 ALA A C 1
ATOM 807 O O . ALA A 1 102 ? 8.779 -0.228 9.987 1.00 94.75 102 ALA A O 1
ATOM 808 N N . GLU A 1 103 ? 8.492 1.512 11.387 1.00 95.12 103 GLU A N 1
ATOM 809 C CA . GLU A 1 103 ? 9.582 1.168 12.304 1.00 95.12 103 GLU A CA 1
ATOM 810 C C . GLU A 1 103 ? 9.251 -0.095 13.115 1.00 95.12 103 GLU A C 1
ATOM 812 O O . GLU A 1 103 ? 10.070 -1.013 13.173 1.00 95.12 103 GLU A O 1
ATOM 817 N N . ALA A 1 104 ? 8.024 -0.207 13.643 1.00 94.75 104 ALA A N 1
ATOM 818 C CA . ALA A 1 104 ? 7.566 -1.391 14.377 1.00 94.75 104 ALA A CA 1
ATOM 819 C C . ALA A 1 104 ? 7.652 -2.678 13.537 1.00 94.75 104 ALA A C 1
ATOM 821 O O . ALA A 1 104 ? 8.157 -3.697 14.004 1.00 94.75 104 ALA A O 1
ATOM 822 N N . MET A 1 105 ? 7.233 -2.623 12.268 1.00 94.88 105 MET A N 1
ATOM 823 C CA . MET A 1 105 ? 7.308 -3.773 11.359 1.00 94.88 105 MET A CA 1
ATOM 824 C C . MET A 1 105 ? 8.686 -3.966 10.706 1.00 94.88 105 MET A C 1
ATOM 826 O O . MET A 1 105 ? 8.857 -4.902 9.923 1.00 94.88 105 MET A O 1
ATOM 830 N N . LYS A 1 106 ? 9.656 -3.080 10.985 1.00 94.69 106 LYS A N 1
ATOM 831 C CA . LYS A 1 106 ? 10.984 -3.040 10.348 1.00 94.69 106 LYS A CA 1
ATOM 832 C C . LYS A 1 106 ? 10.894 -3.062 8.821 1.00 94.69 106 LYS A C 1
ATOM 834 O O . LYS A 1 106 ? 11.557 -3.865 8.160 1.00 94.69 106 LYS A O 1
ATOM 839 N N . LEU A 1 107 ? 10.047 -2.195 8.266 1.00 94.25 107 LEU A N 1
ATOM 840 C CA . LEU A 1 107 ? 9.770 -2.125 6.833 1.00 94.25 107 LEU A CA 1
ATOM 841 C C . LEU A 1 107 ? 11.075 -1.994 6.039 1.00 94.25 107 LEU A C 1
ATOM 843 O O . LEU A 1 107 ? 11.833 -1.051 6.242 1.00 94.25 107 LEU A O 1
ATOM 847 N N . ALA A 1 108 ? 11.340 -2.931 5.130 1.00 93.25 108 ALA A N 1
ATOM 848 C CA . ALA A 1 108 ? 12.528 -2.873 4.288 1.00 93.25 108 ALA A CA 1
ATOM 849 C C . ALA A 1 108 ? 12.354 -1.791 3.214 1.00 93.25 108 ALA A C 1
ATOM 851 O O . ALA A 1 108 ? 11.567 -1.958 2.285 1.00 93.25 108 ALA A O 1
ATOM 852 N N . MET A 1 109 ? 13.111 -0.703 3.331 1.00 91.31 109 MET A N 1
ATOM 853 C CA . MET A 1 109 ? 13.065 0.441 2.424 1.00 91.31 109 MET A CA 1
ATOM 854 C C . MET A 1 109 ? 14.392 0.624 1.699 1.00 91.31 109 MET A C 1
ATOM 856 O O . MET A 1 109 ? 15.464 0.298 2.219 1.00 91.31 109 MET A O 1
ATOM 860 N N . ARG A 1 110 ? 14.325 1.183 0.491 1.00 90.06 110 ARG A N 1
ATOM 861 C CA . ARG A 1 110 ? 15.507 1.454 -0.325 1.00 90.06 110 ARG A CA 1
ATOM 862 C C . ARG A 1 110 ? 16.268 2.662 0.220 1.00 90.06 110 ARG A C 1
ATOM 864 O O . ARG A 1 110 ? 15.708 3.745 0.403 1.00 90.06 110 ARG A O 1
ATOM 871 N N . LYS A 1 111 ? 17.559 2.485 0.486 1.00 91.94 111 LYS A N 1
ATOM 872 C CA . LYS A 1 111 ? 18.468 3.567 0.863 1.00 91.94 111 LYS A CA 1
ATOM 873 C C . LYS A 1 111 ? 18.967 4.292 -0.377 1.00 91.94 111 LYS A C 1
ATOM 875 O O . LYS A 1 111 ? 19.222 3.684 -1.415 1.00 91.94 111 LYS A O 1
ATOM 880 N N . LYS A 1 112 ? 19.209 5.591 -0.233 1.00 91.12 112 LYS A N 1
ATOM 881 C CA . LYS A 1 112 ? 19.887 6.378 -1.262 1.00 91.12 112 LYS A CA 1
ATOM 882 C C . LYS A 1 112 ? 21.311 5.865 -1.468 1.00 91.12 112 LYS A C 1
ATOM 884 O O . LYS A 1 112 ? 21.980 5.449 -0.518 1.00 91.12 112 LYS A O 1
ATOM 889 N N . ALA A 1 113 ? 21.800 5.981 -2.700 1.00 90.81 113 ALA A N 1
ATOM 890 C CA . ALA A 1 113 ? 23.152 5.567 -3.074 1.00 90.81 113 ALA A CA 1
ATOM 891 C C . ALA A 1 113 ? 24.248 6.231 -2.213 1.00 90.81 113 ALA A C 1
ATOM 893 O O . ALA A 1 113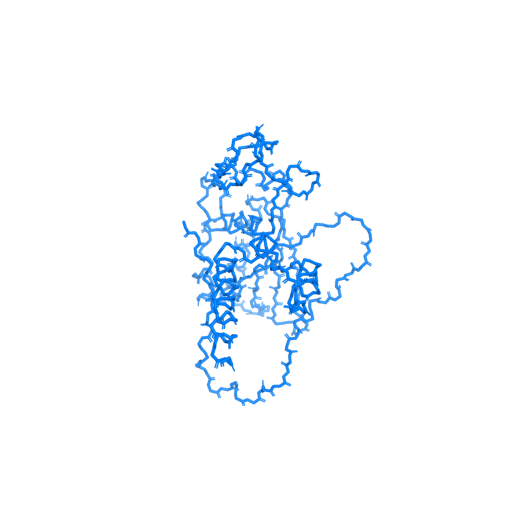 ? 25.217 5.574 -1.847 1.00 90.81 113 ALA A O 1
ATOM 894 N N . GLU A 1 114 ? 24.054 7.495 -1.815 1.00 91.94 114 GLU A N 1
ATOM 895 C CA . GLU A 1 114 ? 24.988 8.254 -0.965 1.00 91.94 114 GLU A CA 1
ATOM 896 C C . GLU A 1 114 ? 25.177 7.658 0.446 1.00 91.94 114 GLU A C 1
ATOM 898 O O . GLU A 1 114 ? 26.201 7.890 1.081 1.00 91.94 114 GLU A O 1
ATOM 903 N N . PHE A 1 115 ? 24.228 6.842 0.920 1.00 90.06 115 PHE A N 1
ATOM 904 C CA . PHE A 1 115 ? 24.281 6.161 2.221 1.00 90.06 115 PHE A CA 1
ATOM 905 C C . PHE A 1 115 ? 24.538 4.649 2.097 1.00 90.06 115 PHE A C 1
ATOM 907 O O . PHE A 1 115 ? 24.160 3.879 2.987 1.00 90.06 115 PHE A O 1
ATOM 914 N N . GLY A 1 116 ? 25.156 4.222 0.990 1.00 89.25 116 GLY A N 1
ATOM 915 C CA . GLY A 1 116 ? 25.521 2.829 0.708 1.00 89.25 116 GLY A CA 1
ATOM 916 C C . GLY A 1 116 ? 24.517 2.060 -0.155 1.00 89.25 116 GLY A C 1
ATOM 917 O O . GLY A 1 116 ? 24.813 0.939 -0.559 1.00 89.25 116 GLY A O 1
ATOM 918 N N . GLY A 1 117 ? 23.360 2.652 -0.479 1.00 90.25 117 GLY A N 1
ATOM 919 C CA . GLY A 1 117 ? 22.317 1.995 -1.270 1.00 90.25 117 GLY A CA 1
ATOM 920 C C . GLY A 1 117 ? 21.736 0.736 -0.609 1.00 90.25 117 GLY A C 1
ATOM 921 O O . GLY A 1 117 ? 21.890 0.511 0.592 1.00 90.25 117 GLY A O 1
ATOM 922 N N . GLY A 1 118 ? 21.050 -0.085 -1.407 1.00 90.69 118 GLY A N 1
ATOM 923 C CA . GLY A 1 118 ? 20.438 -1.338 -0.951 1.00 90.69 118 GLY A CA 1
ATOM 924 C C . GLY A 1 118 ? 19.143 -1.147 -0.158 1.00 90.69 118 GLY A C 1
ATOM 925 O O . GLY A 1 118 ? 18.589 -0.051 -0.105 1.00 90.69 118 GLY A O 1
ATOM 926 N N . TYR A 1 119 ? 18.649 -2.233 0.440 1.00 91.38 119 TYR A N 1
ATOM 927 C CA . TYR A 1 119 ? 17.476 -2.216 1.318 1.00 91.38 119 TYR A CA 1
ATOM 928 C C . TYR A 1 119 ? 17.913 -2.311 2.776 1.00 91.38 119 TYR A C 1
ATOM 930 O O . TYR A 1 119 ? 18.787 -3.109 3.117 1.00 91.38 119 TYR A O 1
ATOM 938 N N . ALA A 1 120 ? 17.284 -1.521 3.636 1.00 93.88 120 ALA A N 1
ATOM 939 C CA . ALA A 1 120 ? 17.497 -1.553 5.076 1.00 93.88 120 ALA A CA 1
ATOM 940 C C . ALA A 1 120 ? 16.157 -1.407 5.811 1.00 93.88 120 ALA A C 1
ATOM 942 O O . ALA A 1 120 ? 15.228 -0.816 5.254 1.00 93.88 120 ALA A O 1
ATOM 943 N N . PRO A 1 121 ? 16.031 -1.942 7.037 1.00 95.75 121 PRO A N 1
ATOM 944 C CA . PRO A 1 121 ? 14.847 -1.708 7.854 1.00 95.75 121 PRO A CA 1
ATOM 945 C C . PRO A 1 121 ? 14.692 -0.211 8.138 1.00 95.75 121 PRO A C 1
ATOM 947 O O . PRO A 1 121 ? 15.673 0.474 8.425 1.00 95.75 121 PRO A O 1
ATOM 950 N N . PHE A 1 122 ? 13.466 0.291 8.033 1.00 94.75 122 PHE A N 1
ATOM 951 C CA . PHE A 1 122 ? 13.151 1.688 8.278 1.00 94.75 122 PHE A CA 1
ATOM 952 C C . PHE A 1 122 ? 13.392 2.055 9.742 1.00 94.75 122 PHE A C 1
ATOM 954 O O . PHE A 1 122 ? 12.906 1.386 10.652 1.00 94.75 122 PHE A O 1
ATOM 961 N N . GLU A 1 123 ? 14.096 3.165 9.943 1.00 93.12 123 GLU A N 1
ATOM 962 C CA . GLU A 1 123 ? 14.312 3.778 11.249 1.00 93.12 123 GLU A CA 1
ATOM 963 C C . GLU A 1 123 ? 13.912 5.245 11.173 1.00 93.12 123 GLU A C 1
ATOM 965 O O . GLU A 1 123 ? 14.405 6.002 10.322 1.00 93.12 123 GLU A O 1
ATOM 970 N N . ARG A 1 124 ? 13.050 5.680 12.095 1.00 91.31 124 ARG A N 1
ATOM 971 C CA . ARG A 1 124 ? 12.485 7.035 12.070 1.00 91.31 124 ARG A CA 1
ATOM 972 C C . ARG A 1 124 ? 13.570 8.108 12.186 1.00 91.31 124 ARG A C 1
ATOM 974 O O . ARG A 1 124 ? 13.522 9.137 11.505 1.00 91.31 124 ARG A O 1
ATOM 981 N N . ASN A 1 125 ? 14.597 7.826 12.986 1.00 91.81 125 ASN A N 1
ATOM 982 C CA . ASN A 1 125 ? 15.751 8.702 13.199 1.00 91.81 125 ASN A CA 1
ATOM 983 C C . ASN A 1 125 ? 16.655 8.822 11.962 1.00 91.81 125 ASN A C 1
ATOM 985 O O . ASN A 1 125 ? 17.318 9.844 11.777 1.00 91.81 125 ASN A O 1
ATOM 989 N N . LEU A 1 126 ? 16.652 7.816 11.083 1.00 91.62 126 LEU A N 1
ATOM 990 C CA . LEU A 1 126 ? 17.493 7.756 9.888 1.00 91.62 126 LEU A CA 1
ATOM 991 C C . LEU A 1 126 ? 16.708 7.997 8.592 1.00 91.62 126 LEU A C 1
ATOM 993 O O . LEU A 1 126 ? 17.226 7.733 7.509 1.00 91.62 126 LEU A O 1
ATOM 997 N N . LYS A 1 127 ? 15.501 8.578 8.661 1.00 89.69 127 LYS A N 1
ATOM 998 C CA . LYS A 1 127 ? 14.621 8.793 7.494 1.00 89.69 127 LYS A CA 1
ATOM 999 C C . LYS A 1 127 ? 15.276 9.480 6.292 1.00 89.69 127 LYS A C 1
ATOM 1001 O O . LYS A 1 127 ? 14.924 9.203 5.153 1.00 89.69 127 LYS A O 1
ATOM 1006 N N . ARG A 1 128 ? 16.279 10.335 6.532 1.00 89.75 128 ARG A N 1
ATOM 1007 C CA . ARG A 1 128 ? 17.046 11.029 5.479 1.00 89.75 128 ARG A CA 1
ATOM 1008 C C . ARG A 1 128 ? 17.857 10.087 4.586 1.00 89.75 128 ARG A C 1
ATOM 1010 O O . ARG A 1 128 ? 18.195 10.484 3.467 1.00 89.75 128 ARG A O 1
ATOM 1017 N N . GLN A 1 129 ? 18.172 8.888 5.079 1.00 91.75 129 GLN A N 1
ATOM 1018 C CA . GLN A 1 129 ? 18.945 7.881 4.359 1.00 91.75 129 GLN A CA 1
ATOM 1019 C C . GLN A 1 129 ? 18.120 7.123 3.320 1.00 91.75 129 GLN A C 1
ATOM 1021 O O . GLN A 1 129 ? 18.698 6.544 2.401 1.00 91.75 129 GLN A O 1
ATOM 1026 N N . PHE A 1 130 ? 16.794 7.132 3.452 1.00 90.94 130 PHE A N 1
ATOM 1027 C CA . PHE A 1 130 ? 15.888 6.408 2.572 1.00 90.94 130 PHE A CA 1
ATOM 1028 C C . PHE A 1 130 ? 15.468 7.259 1.372 1.00 90.94 130 PHE A C 1
ATOM 1030 O O . PHE A 1 130 ? 15.437 8.498 1.418 1.00 90.94 130 PHE A O 1
ATOM 1037 N N . GLU A 1 131 ? 15.178 6.581 0.266 1.00 84.69 131 GLU A N 1
ATOM 1038 C CA . GLU A 1 131 ? 14.529 7.195 -0.887 1.00 84.69 131 GLU A CA 1
ATOM 1039 C C . GLU A 1 131 ? 13.153 7.754 -0.470 1.00 84.69 131 GLU A C 1
ATOM 1041 O O . GLU A 1 131 ? 12.562 7.323 0.515 1.00 84.69 131 GLU A O 1
ATOM 1046 N N . GLY A 1 132 ? 12.670 8.802 -1.142 1.00 75.56 132 GLY A N 1
ATOM 1047 C CA . GLY A 1 132 ? 11.374 9.408 -0.796 1.00 75.56 132 GLY A CA 1
ATOM 1048 C C . GLY A 1 132 ? 11.376 10.404 0.375 1.00 75.56 132 GLY A C 1
ATOM 1049 O O . GLY A 1 132 ? 10.363 11.059 0.591 1.00 75.56 132 GLY A O 1
ATOM 1050 N N . SER A 1 133 ? 12.503 10.650 1.066 1.00 68.50 133 SER A N 1
ATOM 1051 C CA . SER A 1 133 ? 12.632 11.617 2.191 1.00 68.50 133 SER A CA 1
ATOM 1052 C C . SER A 1 133 ? 12.241 13.093 1.896 1.00 68.50 133 SER A C 1
ATOM 1054 O O . SER A 1 133 ? 12.441 13.969 2.743 1.00 68.50 133 SER A O 1
ATOM 1056 N N . GLY A 1 134 ? 11.706 13.411 0.718 1.00 66.25 134 GLY A N 1
ATOM 1057 C CA . GLY A 1 134 ? 11.117 14.715 0.425 1.00 66.25 134 GLY A CA 1
ATOM 1058 C C . GLY A 1 134 ? 9.799 14.961 1.180 1.00 66.25 134 GLY A C 1
ATOM 1059 O O . GLY A 1 134 ? 9.172 14.026 1.686 1.00 66.25 134 GLY A O 1
ATOM 1060 N N . PRO A 1 135 ? 9.344 16.224 1.259 1.00 57.88 135 PRO A N 1
ATOM 1061 C CA . PRO A 1 135 ? 8.098 16.569 1.937 1.00 57.88 135 PRO A CA 1
ATOM 1062 C C . PRO A 1 135 ? 6.906 15.817 1.321 1.00 57.88 135 PRO A C 1
ATOM 1064 O O . PRO A 1 135 ? 6.606 15.959 0.137 1.00 57.88 135 PRO A O 1
ATOM 1067 N N . GLY A 1 136 ? 6.238 14.999 2.141 1.00 62.62 136 GLY A N 1
ATOM 1068 C CA . GLY A 1 136 ? 4.990 14.309 1.792 1.00 62.62 136 GLY A CA 1
ATOM 1069 C C . GLY A 1 136 ? 5.113 13.039 0.938 1.00 62.62 136 GLY A C 1
ATOM 1070 O O . GLY A 1 136 ? 4.081 12.525 0.516 1.00 62.62 136 GLY A O 1
ATOM 1071 N N . LYS A 1 137 ? 6.323 12.520 0.676 1.00 73.44 137 LYS A N 1
ATOM 1072 C CA . LYS A 1 137 ? 6.538 11.330 -0.180 1.00 73.44 137 LYS A CA 1
ATOM 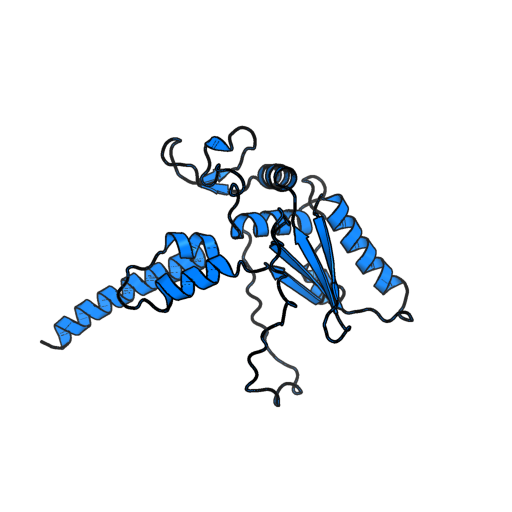1073 C C . LYS A 1 137 ? 7.444 10.251 0.427 1.00 73.44 137 LYS A C 1
ATOM 1075 O O . LYS A 1 137 ? 8.026 9.470 -0.316 1.00 73.44 137 LYS A O 1
ATOM 1080 N N . LEU A 1 138 ? 7.552 10.200 1.758 1.00 86.44 138 LEU A N 1
ATOM 1081 C CA . LEU A 1 138 ? 8.447 9.253 2.437 1.00 86.44 138 LEU A CA 1
ATOM 1082 C C . LEU A 1 138 ? 8.160 7.794 2.067 1.00 86.44 138 LEU A C 1
ATOM 1084 O O . LEU A 1 138 ? 9.094 7.024 1.902 1.00 86.44 138 LEU A O 1
ATOM 1088 N N . PHE A 1 139 ? 6.882 7.449 1.915 1.00 88.38 139 PHE A N 1
ATOM 1089 C CA . PHE A 1 139 ? 6.439 6.104 1.572 1.00 88.38 139 PHE A CA 1
ATOM 1090 C C . PHE A 1 139 ? 5.745 6.102 0.208 1.00 88.38 139 PHE A C 1
ATOM 1092 O O . PHE A 1 139 ? 4.863 6.929 -0.058 1.00 88.38 139 PHE A O 1
ATOM 1099 N N . THR A 1 140 ? 6.107 5.138 -0.630 1.00 85.56 140 THR A N 1
ATOM 1100 C CA . THR A 1 140 ? 5.403 4.783 -1.866 1.00 85.56 140 THR A CA 1
ATOM 1101 C C . THR A 1 140 ? 3.985 4.288 -1.563 1.00 85.56 140 THR A C 1
ATOM 1103 O O . THR A 1 140 ? 3.652 3.923 -0.432 1.00 85.56 140 THR A O 1
ATOM 1106 N N . ALA A 1 141 ? 3.113 4.251 -2.576 1.00 83.75 141 ALA A N 1
ATOM 1107 C CA . ALA A 1 141 ? 1.763 3.709 -2.404 1.00 83.75 141 ALA A CA 1
ATOM 1108 C C . ALA A 1 141 ? 1.797 2.249 -1.914 1.00 83.75 141 ALA A C 1
ATOM 1110 O O . ALA A 1 141 ? 1.049 1.894 -1.003 1.00 83.75 141 ALA A O 1
ATOM 1111 N N . GLY A 1 142 ? 2.708 1.436 -2.460 1.00 85.12 142 GLY A N 1
ATOM 1112 C CA . GLY A 1 142 ? 2.910 0.048 -2.044 1.00 85.12 142 GLY A CA 1
ATOM 1113 C C . GLY A 1 142 ? 3.338 -0.083 -0.581 1.00 85.12 142 GLY A C 1
ATOM 1114 O O . GLY A 1 142 ? 2.751 -0.870 0.159 1.00 85.12 142 GLY A O 1
ATOM 1115 N N . GLU A 1 143 ? 4.301 0.723 -0.133 1.00 89.69 143 GLU A N 1
ATOM 1116 C CA . GLU A 1 143 ? 4.749 0.735 1.267 1.00 89.69 143 GLU A CA 1
ATOM 1117 C C . GLU A 1 143 ? 3.628 1.168 2.220 1.00 89.69 143 GLU A C 1
ATOM 1119 O O . GLU A 1 143 ? 3.413 0.529 3.246 1.00 89.69 143 GLU A O 1
ATOM 1124 N N . ARG A 1 144 ? 2.838 2.190 1.863 1.00 91.00 144 ARG A N 1
ATOM 1125 C CA . ARG A 1 144 ? 1.679 2.617 2.672 1.00 91.00 144 ARG A CA 1
ATOM 1126 C C . ARG A 1 144 ? 0.635 1.513 2.809 1.00 91.00 144 ARG A C 1
ATOM 1128 O O . ARG A 1 144 ? 0.086 1.333 3.893 1.00 91.00 144 ARG A O 1
ATOM 1135 N N . ILE A 1 145 ? 0.384 0.759 1.738 1.00 91.19 145 ILE A N 1
ATOM 1136 C CA . ILE A 1 145 ? -0.516 -0.401 1.770 1.00 91.19 145 ILE A CA 1
ATOM 1137 C C . ILE A 1 145 ? 0.032 -1.476 2.714 1.00 91.19 145 ILE A C 1
ATOM 1139 O O . ILE A 1 145 ? -0.727 -1.974 3.541 1.00 91.19 145 ILE A O 1
ATOM 1143 N N . GLN A 1 146 ? 1.331 -1.792 2.651 1.00 92.62 146 GLN A N 1
ATOM 1144 C CA . GLN A 1 146 ? 1.954 -2.765 3.560 1.00 92.62 146 GLN A CA 1
ATOM 1145 C C . GLN A 1 146 ? 1.849 -2.331 5.025 1.00 92.62 146 GLN A C 1
ATOM 1147 O O . GLN A 1 146 ? 1.511 -3.145 5.882 1.00 92.62 146 GLN A O 1
ATOM 1152 N N . ILE A 1 147 ? 2.077 -1.046 5.309 1.00 95.12 147 ILE A N 1
ATOM 1153 C CA . ILE A 1 147 ? 1.951 -0.499 6.664 1.00 95.12 147 ILE A CA 1
ATOM 1154 C C . ILE A 1 147 ? 0.503 -0.601 7.163 1.00 95.12 147 ILE A C 1
ATOM 1156 O O . ILE A 1 147 ? 0.272 -0.962 8.315 1.00 95.12 147 ILE A O 1
ATOM 1160 N N . ILE A 1 148 ? -0.492 -0.319 6.313 1.00 95.06 148 ILE A N 1
ATOM 1161 C CA . ILE A 1 148 ? -1.905 -0.464 6.692 1.00 95.06 148 ILE A CA 1
ATOM 1162 C C . ILE A 1 148 ? -2.270 -1.930 6.911 1.00 95.06 148 ILE A C 1
ATOM 1164 O O . ILE A 1 148 ? -2.943 -2.229 7.890 1.00 95.06 148 ILE A O 1
ATOM 1168 N N . GLN A 1 149 ? -1.815 -2.845 6.055 1.00 94.44 149 GLN A N 1
ATOM 1169 C CA . GLN A 1 149 ? -2.033 -4.281 6.249 1.00 94.44 149 GLN A CA 1
ATOM 1170 C C . GLN A 1 149 ? -1.439 -4.756 7.575 1.00 94.44 149 GLN A C 1
ATOM 1172 O O . GLN A 1 149 ? -2.126 -5.416 8.347 1.00 94.44 149 GLN A O 1
ATOM 1177 N N . PHE A 1 150 ? -0.220 -4.323 7.903 1.00 95.50 150 PHE A N 1
ATOM 1178 C CA . PHE A 1 150 ? 0.379 -4.572 9.211 1.00 95.50 150 PHE A CA 1
ATOM 1179 C C . PHE A 1 150 ? -0.451 -3.971 10.355 1.00 95.50 150 PHE A C 1
ATOM 1181 O O . PHE A 1 150 ? -0.686 -4.630 11.362 1.00 95.50 150 PHE A O 1
ATOM 1188 N N . ALA A 1 151 ? -0.963 -2.750 10.207 1.00 96.06 151 ALA A N 1
ATOM 1189 C CA . ALA A 1 151 ? -1.824 -2.146 11.219 1.00 96.06 151 ALA A CA 1
ATOM 1190 C C . ALA A 1 151 ? -3.169 -2.884 11.387 1.00 96.06 151 ALA A C 1
ATOM 1192 O O . ALA A 1 151 ? -3.764 -2.809 12.458 1.00 96.06 151 ALA A O 1
ATOM 1193 N N . LEU A 1 152 ? -3.661 -3.594 10.368 1.00 95.19 152 LEU A N 1
ATOM 1194 C CA . LEU A 1 152 ? -4.885 -4.398 10.443 1.00 95.19 152 LEU A CA 1
ATOM 1195 C C . LEU A 1 152 ? -4.629 -5.791 11.040 1.00 95.19 152 LEU A C 1
ATOM 1197 O O . LEU A 1 152 ? -5.294 -6.181 11.994 1.00 95.19 152 LEU A O 1
ATOM 1201 N N . GLU A 1 153 ? -3.661 -6.524 10.499 1.00 94.94 153 GLU A N 1
ATOM 1202 C CA . GLU A 1 153 ? -3.443 -7.950 10.789 1.00 94.94 153 GLU A CA 1
ATOM 1203 C C . GLU A 1 153 ? -2.346 -8.191 11.833 1.00 94.94 153 GLU A C 1
ATOM 1205 O O . GLU A 1 153 ? -2.282 -9.257 12.442 1.00 94.94 153 GLU A O 1
ATOM 1210 N N . GLY A 1 154 ? -1.473 -7.208 12.054 1.00 93.62 154 GLY A N 1
ATOM 1211 C CA . GLY A 1 154 ? -0.319 -7.336 12.935 1.00 93.62 154 GLY A CA 1
ATOM 1212 C C . GLY A 1 154 ? -0.700 -7.549 14.407 1.00 93.62 154 GLY A C 1
ATOM 1213 O O . GLY A 1 154 ? -1.801 -7.178 14.830 1.00 93.62 154 GLY A O 1
ATOM 1214 N N . PRO A 1 155 ? 0.215 -8.107 15.219 1.00 93.94 155 PRO A N 1
ATOM 1215 C CA . PRO A 1 155 ? -0.027 -8.339 16.638 1.00 93.94 155 PRO A CA 1
ATOM 1216 C C . PRO A 1 155 ? -0.286 -7.041 17.411 1.00 93.94 155 PRO A C 1
ATOM 1218 O O . PRO A 1 155 ? 0.340 -6.011 17.152 1.00 93.94 155 PRO A O 1
ATOM 1221 N N . LYS A 1 156 ? -1.133 -7.101 18.446 1.00 92.56 156 LYS A N 1
ATOM 1222 C CA . LYS A 1 156 ? -1.428 -5.928 19.293 1.00 92.56 156 LYS A CA 1
ATOM 1223 C C . LYS A 1 156 ? -0.209 -5.355 20.006 1.00 92.56 156 LYS A C 1
ATOM 1225 O O . LYS A 1 156 ? -0.149 -4.147 20.210 1.00 92.56 156 LYS A O 1
ATOM 1230 N N . HIS A 1 157 ? 0.754 -6.201 20.376 1.00 92.06 157 HIS A N 1
ATOM 1231 C CA . HIS A 1 157 ? 1.965 -5.752 21.069 1.00 92.06 157 HIS A CA 1
ATOM 1232 C C . HIS A 1 157 ? 2.854 -4.860 20.189 1.00 92.06 157 HIS A C 1
ATOM 1234 O O . HIS A 1 157 ? 3.457 -3.927 20.709 1.00 92.06 157 HIS A O 1
ATOM 1240 N N . ASP A 1 158 ? 2.841 -5.070 18.870 1.00 90.06 158 ASP A N 1
ATOM 1241 C CA . ASP A 1 158 ? 3.536 -4.218 17.895 1.00 90.06 158 ASP A CA 1
ATOM 1242 C C . ASP A 1 158 ? 2.630 -3.094 17.346 1.00 90.06 158 ASP A C 1
ATOM 1244 O O . ASP A 1 158 ? 2.980 -2.360 16.419 1.00 90.06 158 ASP A O 1
ATOM 1248 N N . GLY A 1 159 ? 1.430 -2.943 17.914 1.00 88.25 159 GLY A N 1
ATOM 1249 C CA . GLY A 1 159 ? 0.466 -1.915 17.544 1.00 88.25 159 GLY A CA 1
ATOM 1250 C C . GLY A 1 159 ? -0.394 -2.236 16.317 1.00 88.25 159 GLY A C 1
ATOM 1251 O O . GLY A 1 159 ? -0.958 -1.302 15.739 1.00 88.25 159 GLY A O 1
ATOM 1252 N N . GLY A 1 160 ? -0.506 -3.497 15.907 1.00 93.12 160 GLY A N 1
ATOM 1253 C CA . GLY A 1 160 ? -1.539 -3.939 14.967 1.00 93.12 160 GLY A CA 1
ATOM 1254 C C . GLY A 1 160 ? -2.890 -4.190 15.654 1.00 93.12 160 GLY A C 1
ATOM 1255 O O . GLY A 1 160 ? -3.008 -4.112 16.879 1.00 93.12 160 GLY A O 1
ATOM 1256 N N . ALA A 1 161 ? -3.934 -4.452 14.867 1.00 93.69 161 ALA A N 1
ATOM 1257 C CA . ALA A 1 161 ? -5.283 -4.702 15.378 1.00 93.69 161 ALA A CA 1
ATOM 1258 C C . ALA A 1 161 ? -5.578 -6.195 15.622 1.00 93.69 161 ALA A C 1
ATOM 1260 O O . ALA A 1 161 ? -6.614 -6.502 16.217 1.00 93.69 161 ALA A O 1
ATOM 1261 N N . GLU A 1 162 ? -4.680 -7.100 15.206 1.00 94.81 162 GLU A N 1
ATOM 1262 C CA . GLU A 1 162 ? -4.836 -8.561 15.293 1.00 94.81 162 GLU A CA 1
ATOM 1263 C C . GLU A 1 162 ? -6.167 -9.032 14.678 1.00 94.81 162 GLU A C 1
ATOM 1265 O O . GLU A 1 162 ? -6.888 -9.866 15.225 1.00 94.81 162 GLU A O 1
ATOM 1270 N N . LEU A 1 163 ? -6.540 -8.421 13.551 1.00 92.81 163 LEU A N 1
ATOM 1271 C CA . LEU A 1 163 ? -7.738 -8.773 12.803 1.00 92.81 163 LEU A CA 1
ATOM 1272 C C . LEU A 1 163 ? -7.368 -9.758 11.702 1.00 92.81 163 LEU A C 1
ATOM 1274 O O . LEU A 1 163 ? -6.629 -9.409 10.788 1.00 92.81 163 LEU A O 1
ATOM 1278 N N . ASP A 1 164 ? -7.942 -10.955 11.744 1.00 92.62 164 ASP A N 1
ATOM 1279 C CA . ASP A 1 164 ? -7.870 -11.885 10.620 1.00 92.62 164 ASP A CA 1
ATOM 1280 C C . ASP A 1 164 ? -8.890 -11.469 9.549 1.00 92.62 164 ASP A C 1
ATOM 1282 O O . ASP A 1 164 ? -10.076 -11.805 9.609 1.00 92.62 164 ASP A O 1
ATOM 1286 N N . ILE A 1 165 ? -8.438 -10.656 8.591 1.00 91.00 165 ILE A N 1
ATOM 1287 C CA . ILE A 1 165 ? -9.295 -10.118 7.530 1.00 91.00 165 ILE A CA 1
ATOM 1288 C C . ILE A 1 165 ? -9.826 -11.238 6.626 1.00 91.00 165 ILE A C 1
ATOM 1290 O O . ILE A 1 165 ? -10.982 -11.171 6.207 1.00 91.00 165 ILE A O 1
ATOM 1294 N N . ASP A 1 166 ? -9.028 -12.277 6.369 1.00 90.56 166 ASP A N 1
ATOM 1295 C CA . ASP A 1 166 ? -9.429 -13.419 5.542 1.00 90.56 166 ASP A CA 1
ATOM 1296 C C . ASP A 1 166 ? -10.577 -14.191 6.220 1.00 90.56 166 ASP A C 1
ATOM 1298 O O . ASP A 1 166 ? -11.586 -14.497 5.575 1.00 90.56 166 ASP A O 1
ATOM 1302 N N . GLN A 1 167 ? -10.487 -14.423 7.534 1.00 90.56 167 GLN A N 1
ATOM 1303 C CA . GLN A 1 167 ? -11.562 -15.047 8.311 1.00 90.56 167 GLN A CA 1
ATOM 1304 C C . GLN A 1 167 ? -12.821 -14.166 8.357 1.00 90.56 167 GLN A C 1
ATOM 1306 O O . GLN A 1 167 ? -13.931 -14.656 8.156 1.00 90.56 167 GLN A O 1
ATOM 1311 N N . LEU A 1 168 ? -12.672 -12.851 8.545 1.00 90.38 168 LEU A N 1
ATOM 1312 C CA . LEU A 1 168 ? -13.803 -11.914 8.547 1.00 90.38 168 LEU A CA 1
ATOM 1313 C C . LEU A 1 168 ? -14.523 -11.846 7.189 1.00 90.38 168 LEU A C 1
ATOM 1315 O O . LEU A 1 168 ? -15.742 -11.635 7.150 1.00 90.38 168 LEU A O 1
ATOM 1319 N N . ILE A 1 169 ? -13.785 -12.010 6.086 1.00 90.81 169 ILE A N 1
ATOM 1320 C CA . ILE A 1 169 ? -14.342 -12.132 4.733 1.00 90.81 169 ILE A CA 1
ATOM 1321 C C . ILE A 1 169 ? -15.078 -13.465 4.579 1.00 90.81 169 ILE A C 1
ATOM 1323 O O . ILE A 1 169 ? -16.213 -13.492 4.096 1.00 90.81 169 ILE A O 1
ATOM 1327 N N . PHE A 1 170 ? -14.473 -14.567 5.030 1.00 90.19 170 PHE A N 1
ATOM 1328 C CA . PHE A 1 170 ? -15.089 -15.894 4.996 1.00 90.19 170 PHE A CA 1
ATOM 1329 C C . PHE A 1 170 ? -16.417 -15.934 5.771 1.00 90.19 170 PHE A C 1
ATOM 1331 O O . PHE A 1 170 ? -17.425 -16.427 5.259 1.00 90.19 170 PHE A O 1
ATOM 1338 N N . ASP A 1 171 ? -16.454 -15.307 6.948 1.00 88.94 171 ASP A N 1
ATOM 1339 C CA . ASP A 1 171 ? -17.639 -15.194 7.805 1.00 88.94 171 ASP A CA 1
ATOM 1340 C C . ASP A 1 171 ? -18.683 -14.185 7.278 1.00 88.94 171 ASP A C 1
ATOM 1342 O O . ASP A 1 171 ? -19.727 -13.971 7.904 1.00 88.94 171 ASP A O 1
ATOM 1346 N N . LYS A 1 172 ? -18.428 -13.552 6.120 1.00 86.31 172 LYS A N 1
ATOM 1347 C CA . LYS A 1 172 ? -19.266 -12.516 5.484 1.00 86.31 172 LYS A CA 1
ATOM 1348 C C . LYS A 1 172 ? -19.539 -11.311 6.388 1.00 86.31 172 LYS A C 1
ATOM 1350 O O . LYS A 1 172 ? -20.575 -10.650 6.270 1.00 86.31 172 LYS A O 1
ATOM 1355 N N . GLN A 1 173 ? -18.628 -11.029 7.314 1.00 87.00 173 GLN A N 1
ATOM 1356 C CA . GLN A 1 173 ? -18.685 -9.848 8.176 1.00 87.00 173 GLN A CA 1
ATOM 1357 C C . GLN A 1 173 ? -18.017 -8.648 7.504 1.00 87.00 173 GLN A C 1
ATOM 1359 O O . GLN A 1 173 ? -18.489 -7.518 7.639 1.00 87.00 173 GLN A O 1
ATOM 1364 N N . VAL A 1 174 ? -16.955 -8.914 6.748 1.00 89.38 174 VAL A N 1
ATOM 1365 C CA . VAL A 1 174 ? -16.340 -8.013 5.774 1.00 89.38 174 VAL A CA 1
ATOM 1366 C C . VAL A 1 174 ? -16.689 -8.554 4.386 1.00 89.38 174 VAL A C 1
ATOM 1368 O O . VAL A 1 174 ? -16.735 -9.761 4.185 1.00 89.38 174 VAL A O 1
ATOM 1371 N N . GLY A 1 175 ? -17.005 -7.676 3.439 1.00 87.38 175 GLY A N 1
ATOM 1372 C CA . GLY A 1 175 ? -17.274 -8.068 2.057 1.00 87.38 175 GLY A CA 1
ATOM 1373 C C . GLY A 1 175 ? -15.968 -8.355 1.325 1.00 87.38 175 GLY A C 1
ATOM 1374 O O . GLY A 1 175 ? -15.647 -9.499 1.021 1.00 87.38 175 GLY A O 1
ATOM 1375 N N . VAL A 1 176 ? -15.201 -7.299 1.069 1.00 89.19 176 VAL A N 1
ATOM 1376 C CA . VAL A 1 176 ? -13.895 -7.353 0.412 1.00 89.19 176 VAL A CA 1
ATOM 1377 C C . VAL A 1 176 ? -12.945 -6.317 1.007 1.00 89.19 176 VAL A C 1
ATOM 1379 O O . VAL A 1 176 ? -13.362 -5.286 1.539 1.00 89.19 176 VAL A O 1
ATOM 1382 N N . ALA A 1 177 ? -11.649 -6.587 0.887 1.00 90.12 177 ALA A N 1
ATOM 1383 C CA . ALA A 1 177 ? -10.571 -5.697 1.287 1.00 90.12 177 ALA A CA 1
ATOM 1384 C C . ALA A 1 177 ? -9.685 -5.423 0.070 1.00 90.12 177 ALA A C 1
ATOM 1386 O O . ALA A 1 177 ? -9.254 -6.365 -0.596 1.00 90.12 177 ALA A O 1
ATOM 1387 N N . PHE A 1 178 ? -9.426 -4.157 -0.253 1.00 89.88 178 PHE A N 1
ATOM 1388 C CA . PHE A 1 178 ? -8.586 -3.821 -1.400 1.00 89.88 178 PHE A CA 1
ATOM 1389 C C . PHE A 1 178 ? -7.813 -2.508 -1.217 1.00 89.88 178 PHE A C 1
ATOM 1391 O O . PHE A 1 178 ? -8.326 -1.554 -0.621 1.00 89.88 178 PHE A O 1
ATOM 1398 N N . PRO A 1 179 ? -6.588 -2.422 -1.767 1.00 90.38 179 PRO A N 1
ATOM 1399 C CA . PRO A 1 179 ? -5.858 -1.167 -1.840 1.00 90.38 179 PRO A CA 1
ATOM 1400 C C . PRO A 1 179 ? -6.537 -0.195 -2.809 1.00 90.38 179 PRO A C 1
ATOM 1402 O O . PRO A 1 179 ? -7.009 -0.577 -3.883 1.00 90.38 179 PRO A O 1
ATOM 1405 N N . MET A 1 180 ? -6.562 1.084 -2.449 1.00 85.31 180 MET A N 1
ATOM 1406 C CA . MET A 1 180 ? -7.082 2.145 -3.304 1.00 85.31 180 MET A CA 1
ATOM 1407 C C . MET A 1 180 ? -5.997 2.617 -4.273 1.00 85.31 180 MET A C 1
ATOM 1409 O O . MET A 1 180 ? -4.871 2.924 -3.883 1.00 85.31 180 MET A O 1
ATOM 1413 N N . ARG A 1 181 ? -6.335 2.667 -5.565 1.00 71.38 181 ARG A N 1
ATOM 1414 C CA . ARG A 1 181 ? -5.390 3.052 -6.617 1.00 71.38 181 ARG A CA 1
ATOM 1415 C C . ARG A 1 181 ? -5.144 4.557 -6.626 1.00 71.38 181 ARG A C 1
ATOM 1417 O O . ARG A 1 181 ? -6.045 5.358 -6.401 1.00 71.38 181 ARG A O 1
ATOM 1424 N N . SER A 1 182 ? -3.918 4.931 -6.978 1.00 70.75 182 SER A N 1
ATOM 1425 C CA . SER A 1 182 ? -3.581 6.298 -7.364 1.00 70.75 182 SER A CA 1
ATOM 1426 C C . SER A 1 182 ? -3.895 6.502 -8.849 1.00 70.75 182 SER A C 1
ATOM 1428 O O . SER A 1 182 ? -3.128 6.073 -9.713 1.00 70.75 182 SER A O 1
ATOM 1430 N N . GLU A 1 183 ? -5.027 7.141 -9.151 1.00 72.50 183 GLU A N 1
ATOM 1431 C CA . GLU A 1 183 ? -5.420 7.512 -10.521 1.00 72.50 183 GLU A CA 1
ATOM 1432 C C . GLU A 1 183 ? -4.356 8.310 -11.309 1.00 72.50 183 GLU A C 1
ATOM 1434 O O . GLU A 1 183 ? -4.118 7.975 -12.476 1.00 72.50 183 GLU A O 1
ATOM 1439 N N . PRO A 1 184 ? -3.644 9.308 -10.736 1.00 76.38 184 PRO A N 1
ATOM 1440 C CA . PRO A 1 184 ? -2.659 10.066 -11.512 1.00 76.38 184 PRO A CA 1
ATOM 1441 C C . PRO A 1 184 ? -1.439 9.225 -11.919 1.00 76.38 184 PRO A C 1
ATOM 1443 O O . PRO A 1 184 ? -0.954 9.346 -13.044 1.00 76.38 184 PRO A O 1
ATOM 1446 N N . GLU A 1 185 ? -0.963 8.335 -11.044 1.00 74.31 185 GLU A N 1
ATOM 1447 C CA . GLU A 1 185 ? 0.170 7.442 -11.340 1.00 74.31 185 GLU A CA 1
ATOM 1448 C C . GLU A 1 185 ? -0.200 6.414 -12.419 1.00 74.31 185 GLU A C 1
ATOM 1450 O O . GLU A 1 185 ? 0.570 6.185 -13.354 1.00 74.31 185 GLU A O 1
ATOM 1455 N N . CYS A 1 186 ? -1.416 5.859 -12.344 1.00 80.75 186 CYS A N 1
ATOM 1456 C CA . CYS A 1 186 ? -1.949 4.954 -13.362 1.00 80.75 186 CYS A CA 1
ATOM 1457 C C . CYS A 1 186 ? -2.043 5.643 -14.730 1.00 80.75 186 CYS A C 1
ATOM 1459 O O . CYS A 1 186 ? -1.578 5.115 -15.741 1.00 80.75 186 CYS A O 1
ATOM 1461 N N . THR A 1 187 ? -2.600 6.855 -14.761 1.00 84.19 187 THR A N 1
ATOM 1462 C CA . THR A 1 187 ? -2.784 7.628 -15.997 1.00 84.19 187 THR A CA 1
ATOM 1463 C C . THR A 1 187 ? -1.449 7.942 -16.670 1.00 84.19 187 THR A C 1
ATOM 1465 O O . THR A 1 187 ? -1.328 7.839 -17.897 1.00 84.19 187 THR A O 1
ATOM 1468 N N . TRP A 1 188 ? -0.428 8.268 -15.872 1.00 88.44 188 TRP A N 1
ATOM 1469 C CA . TRP A 1 188 ? 0.932 8.465 -16.361 1.00 88.44 188 TRP A CA 1
ATOM 1470 C C . TRP A 1 188 ? 1.510 7.173 -16.951 1.00 88.44 188 TRP A C 1
ATOM 1472 O O . TRP A 1 188 ? 1.976 7.186 -18.089 1.00 88.44 188 TRP A O 1
ATOM 1482 N N . LEU A 1 189 ? 1.416 6.040 -16.244 1.00 86.56 189 LEU A N 1
ATOM 1483 C CA . LEU A 1 189 ? 1.900 4.741 -16.740 1.00 86.56 189 LEU A CA 1
ATOM 1484 C C . LEU A 1 189 ? 1.218 4.338 -18.054 1.00 86.56 189 LEU A C 1
ATOM 1486 O O . LEU A 1 189 ? 1.876 3.878 -18.988 1.00 86.56 189 LEU A O 1
ATOM 1490 N N . VAL A 1 190 ? -0.090 4.560 -18.177 1.00 86.88 190 VAL A N 1
ATOM 1491 C CA . VAL A 1 190 ? -0.824 4.256 -19.411 1.00 86.88 190 VAL A CA 1
ATOM 1492 C C . VAL A 1 190 ? -0.339 5.123 -20.574 1.00 86.88 190 VAL A C 1
ATOM 1494 O O . VAL A 1 190 ? -0.117 4.618 -21.675 1.00 86.88 190 VAL A O 1
ATOM 1497 N N . SER A 1 191 ? -0.169 6.423 -20.342 1.00 85.75 191 SER A N 1
ATOM 1498 C CA . SER A 1 191 ? 0.172 7.385 -21.394 1.00 85.75 191 SER A CA 1
ATOM 1499 C C . SER A 1 191 ? 1.639 7.306 -21.816 1.00 85.75 191 SER A C 1
ATOM 1501 O O . SER A 1 191 ? 1.951 7.427 -23.000 1.00 85.75 191 SER A O 1
ATOM 1503 N N . ASN A 1 192 ? 2.546 7.077 -20.866 1.00 86.19 192 ASN A N 1
ATOM 1504 C CA . ASN A 1 192 ? 3.988 7.145 -21.087 1.00 86.19 192 ASN A CA 1
ATOM 1505 C C . ASN A 1 192 ? 4.646 5.785 -21.327 1.00 86.19 192 ASN A C 1
ATOM 1507 O O . ASN A 1 192 ? 5.763 5.765 -21.848 1.00 86.19 192 ASN A O 1
ATOM 1511 N N . TRP A 1 193 ? 3.972 4.683 -20.986 1.00 88.00 193 TRP A N 1
ATOM 1512 C CA . TRP A 1 193 ? 4.489 3.328 -21.164 1.00 88.00 193 TRP A CA 1
ATOM 1513 C C . TRP A 1 193 ? 3.539 2.424 -21.952 1.00 88.00 193 TRP A C 1
ATOM 1515 O O . TRP A 1 193 ? 3.901 2.012 -23.050 1.00 88.00 193 TRP A O 1
ATOM 1525 N N . ALA A 1 194 ? 2.323 2.153 -21.467 1.00 85.38 194 ALA A N 1
ATOM 1526 C CA . ALA A 1 194 ? 1.455 1.142 -22.091 1.00 85.38 194 ALA A CA 1
ATOM 1527 C C . ALA A 1 194 ? 1.060 1.480 -23.542 1.00 85.38 194 ALA A C 1
ATOM 1529 O O . ALA A 1 194 ? 0.914 0.588 -24.372 1.00 85.38 194 ALA A O 1
ATOM 1530 N N . LYS A 1 195 ? 0.907 2.771 -23.860 1.00 84.50 195 LYS A N 1
ATOM 1531 C CA . LYS A 1 195 ? 0.618 3.260 -25.220 1.00 84.50 195 LYS A CA 1
ATOM 1532 C C . LYS A 1 195 ? 1.872 3.593 -26.038 1.00 84.50 195 LYS A C 1
ATOM 1534 O O . LYS A 1 195 ? 1.757 3.962 -27.204 1.00 84.50 195 LYS A O 1
ATOM 1539 N N . ALA A 1 196 ? 3.063 3.499 -25.449 1.00 83.69 196 ALA A N 1
ATOM 1540 C CA . ALA A 1 196 ? 4.311 3.952 -26.052 1.00 83.69 196 ALA A CA 1
ATOM 1541 C C . ALA A 1 196 ? 5.171 2.772 -26.537 1.00 83.69 196 ALA A C 1
ATOM 1543 O O . ALA A 1 196 ? 6.212 2.472 -25.958 1.00 83.69 196 ALA A O 1
ATOM 1544 N N . PHE A 1 197 ? 4.754 2.135 -27.637 1.00 74.81 197 PHE A N 1
ATOM 1545 C CA . PHE A 1 197 ? 5.353 0.898 -28.170 1.00 74.81 197 PHE A CA 1
ATOM 1546 C C . PHE A 1 197 ? 6.868 0.954 -28.436 1.00 74.81 197 PHE A C 1
ATOM 1548 O O . PHE A 1 197 ? 7.542 -0.061 -28.305 1.00 74.81 197 PHE A O 1
ATOM 1555 N N . PHE A 1 198 ? 7.409 2.125 -28.786 1.00 78.94 198 PHE A N 1
ATOM 1556 C CA . PHE A 1 198 ? 8.830 2.296 -29.132 1.00 78.94 198 PHE A CA 1
ATOM 1557 C C . PHE A 1 198 ? 9.680 2.910 -28.012 1.00 78.94 198 PHE A C 1
ATOM 1559 O O . PHE A 1 198 ? 10.845 3.240 -28.228 1.00 78.94 198 PHE A O 1
ATOM 1566 N N . ARG A 1 199 ? 9.119 3.119 -26.815 1.00 82.81 199 ARG A N 1
ATOM 1567 C CA . ARG A 1 199 ? 9.878 3.662 -25.683 1.00 82.81 199 ARG A CA 1
ATOM 1568 C C . ARG A 1 199 ? 10.441 2.546 -24.816 1.00 82.81 199 ARG A C 1
ATOM 1570 O O . ARG A 1 199 ? 9.832 1.492 -24.648 1.00 82.81 199 ARG A O 1
ATOM 1577 N N . LYS A 1 200 ? 11.597 2.816 -24.204 1.00 85.69 200 LYS A N 1
ATOM 1578 C CA . LYS A 1 200 ? 12.157 1.945 -23.168 1.00 85.69 200 LYS A CA 1
ATOM 1579 C C . LYS A 1 200 ? 11.161 1.826 -22.011 1.00 85.69 200 LYS A C 1
ATOM 1581 O O . LYS A 1 200 ? 10.606 2.830 -21.567 1.00 85.69 200 LYS A O 1
ATOM 1586 N N . GLN A 1 201 ? 10.957 0.604 -21.524 1.00 88.75 201 GLN A N 1
ATOM 1587 C CA . GLN A 1 201 ? 10.048 0.346 -20.410 1.00 88.75 201 GLN A CA 1
ATOM 1588 C C . GLN A 1 201 ? 10.571 1.021 -19.125 1.00 88.75 201 GLN A C 1
ATOM 1590 O O . GLN A 1 201 ? 11.731 0.800 -18.763 1.00 88.75 201 GLN A O 1
ATOM 1595 N N . PRO A 1 202 ? 9.758 1.833 -18.423 1.00 92.38 202 PRO A N 1
ATOM 1596 C CA . PRO A 1 202 ? 10.156 2.487 -17.182 1.00 92.38 202 PRO A CA 1
ATOM 1597 C C . PRO A 1 202 ? 9.982 1.528 -15.996 1.00 92.38 202 PRO A C 1
ATOM 1599 O O . PRO A 1 202 ? 9.069 1.689 -15.188 1.00 92.38 202 PRO A O 1
ATOM 1602 N N . LEU A 1 203 ? 10.842 0.510 -15.908 1.00 90.94 203 LEU A N 1
ATOM 1603 C CA . LEU A 1 203 ? 10.716 -0.578 -14.928 1.00 90.94 203 LEU A CA 1
ATOM 1604 C C . LEU A 1 203 ? 10.680 -0.082 -13.477 1.00 90.94 203 LEU A C 1
ATOM 1606 O O . LEU A 1 203 ? 9.862 -0.577 -12.712 1.00 90.94 203 LEU A O 1
ATOM 1610 N N . ASP A 1 204 ? 11.454 0.949 -13.131 1.00 88.81 204 ASP A N 1
ATOM 1611 C CA . ASP A 1 204 ? 11.450 1.527 -11.778 1.00 88.81 204 ASP A CA 1
ATOM 1612 C C . ASP A 1 204 ? 10.067 2.088 -11.393 1.00 88.81 204 ASP A C 1
ATOM 1614 O O . ASP A 1 204 ? 9.613 1.953 -10.262 1.00 88.81 204 ASP A O 1
ATOM 1618 N N . LYS A 1 205 ? 9.345 2.686 -12.353 1.00 87.56 205 LYS A N 1
ATOM 1619 C CA . LYS A 1 205 ? 7.986 3.215 -12.132 1.00 87.56 205 LYS A CA 1
ATOM 1620 C C . LYS A 1 205 ? 6.938 2.109 -12.074 1.00 87.56 205 LYS A C 1
ATOM 1622 O O . LYS A 1 205 ? 5.940 2.245 -11.371 1.00 87.56 205 LYS A O 1
ATOM 1627 N N . VAL A 1 206 ? 7.156 1.025 -12.817 1.00 89.00 206 VAL A N 1
ATOM 1628 C CA . VAL A 1 206 ? 6.317 -0.178 -12.745 1.00 89.00 206 VAL A CA 1
ATOM 1629 C C . VAL A 1 206 ? 6.503 -0.858 -11.390 1.00 89.00 206 VAL A C 1
ATOM 1631 O O . VAL A 1 206 ? 5.512 -1.260 -10.788 1.00 89.00 206 VAL A O 1
ATOM 1634 N N . GLU A 1 207 ? 7.735 -0.932 -10.884 1.00 88.00 207 GLU A N 1
ATOM 1635 C CA . GLU A 1 207 ? 8.050 -1.444 -9.548 1.00 88.00 207 GLU A CA 1
ATOM 1636 C C . GLU A 1 207 ? 7.389 -0.600 -8.460 1.00 88.00 207 GLU A C 1
ATOM 1638 O O . GLU A 1 207 ? 6.702 -1.149 -7.604 1.00 88.00 207 GLU A O 1
ATOM 1643 N N . GLU A 1 208 ? 7.530 0.724 -8.525 1.00 83.69 208 GLU A N 1
ATOM 1644 C CA . GLU A 1 208 ? 6.953 1.651 -7.543 1.00 83.69 208 GLU A CA 1
ATOM 1645 C C . GLU A 1 208 ? 5.419 1.520 -7.440 1.00 83.69 208 GLU A C 1
ATOM 1647 O O . GLU A 1 208 ? 4.856 1.650 -6.352 1.00 83.69 208 GLU A O 1
ATOM 1652 N N . TYR A 1 209 ? 4.737 1.237 -8.558 1.00 84.50 209 TYR A N 1
ATOM 1653 C CA . TYR A 1 209 ? 3.273 1.168 -8.614 1.00 84.50 209 TYR A CA 1
ATOM 1654 C C . TYR A 1 209 ? 2.699 -0.243 -8.407 1.00 84.50 209 TYR A C 1
ATOM 1656 O O . TYR A 1 209 ? 1.740 -0.417 -7.657 1.00 84.50 209 TYR A O 1
ATOM 1664 N N . PHE A 1 210 ? 3.249 -1.254 -9.086 1.00 83.69 210 PHE A N 1
ATOM 1665 C CA . PHE A 1 210 ? 2.734 -2.631 -9.073 1.00 83.69 210 PHE A CA 1
ATOM 1666 C C . PHE A 1 210 ? 3.533 -3.581 -8.173 1.00 83.69 210 PHE A C 1
ATOM 1668 O O . PHE A 1 210 ? 3.087 -4.700 -7.908 1.00 83.69 210 PHE A O 1
ATOM 1675 N N . GLY A 1 211 ? 4.707 -3.160 -7.712 1.00 85.94 211 GLY A N 1
ATOM 1676 C CA . GLY A 1 211 ? 5.631 -3.974 -6.939 1.00 85.94 211 GLY A CA 1
ATOM 1677 C C . GLY A 1 211 ? 6.666 -4.727 -7.791 1.00 85.94 211 GLY A C 1
ATOM 1678 O O . GLY A 1 211 ? 6.558 -4.823 -9.020 1.00 85.94 211 GLY A O 1
ATOM 1679 N N . PRO A 1 212 ? 7.674 -5.321 -7.128 1.00 88.56 212 PRO A N 1
ATOM 1680 C CA . PRO A 1 212 ? 8.848 -5.898 -7.783 1.00 88.56 212 PRO A CA 1
ATOM 1681 C C . PRO A 1 212 ? 8.533 -7.140 -8.621 1.00 88.56 212 PRO A C 1
ATOM 1683 O O . PRO A 1 212 ? 9.164 -7.361 -9.649 1.00 88.56 212 PRO A O 1
ATOM 1686 N N . GLN A 1 213 ? 7.532 -7.940 -8.236 1.00 90.12 213 GLN A N 1
ATOM 1687 C CA . GLN A 1 213 ? 7.148 -9.141 -8.990 1.00 90.12 213 GLN A CA 1
ATOM 1688 C C . GLN A 1 213 ? 6.631 -8.793 -10.392 1.00 90.12 213 GLN A C 1
ATOM 1690 O O . GLN A 1 213 ? 7.026 -9.410 -11.380 1.00 90.12 213 GLN A O 1
ATOM 1695 N N . VAL A 1 214 ? 5.776 -7.772 -10.482 1.00 91.00 214 VAL A N 1
ATOM 1696 C CA . VAL A 1 214 ? 5.213 -7.312 -11.755 1.00 91.00 214 VAL A CA 1
ATOM 1697 C C . VAL A 1 214 ? 6.285 -6.606 -12.585 1.00 91.00 214 VAL A C 1
ATOM 1699 O O . VAL A 1 214 ? 6.391 -6.858 -13.784 1.00 91.00 214 VAL A O 1
ATOM 1702 N N . ALA A 1 215 ? 7.130 -5.783 -11.959 1.00 91.56 215 ALA A N 1
ATOM 1703 C CA . ALA A 1 215 ? 8.256 -5.151 -12.643 1.00 91.56 215 ALA A CA 1
ATOM 1704 C C . ALA A 1 215 ? 9.237 -6.175 -13.230 1.00 91.56 215 ALA A C 1
ATOM 1706 O O . ALA A 1 215 ? 9.645 -6.040 -14.383 1.00 91.56 215 ALA A O 1
ATOM 1707 N N . MET A 1 216 ? 9.552 -7.237 -12.484 1.00 94.12 216 MET A N 1
ATOM 1708 C CA . MET A 1 216 ? 10.412 -8.324 -12.952 1.00 94.12 216 MET A CA 1
ATOM 1709 C C . MET A 1 216 ? 9.795 -9.065 -14.141 1.00 94.12 216 MET A C 1
ATOM 1711 O O . MET A 1 216 ? 10.490 -9.343 -15.118 1.00 94.12 216 MET A O 1
ATOM 1715 N N . TYR A 1 217 ? 8.486 -9.335 -14.098 1.00 95.19 217 TYR A N 1
ATOM 1716 C CA . TYR A 1 217 ? 7.764 -9.923 -15.228 1.00 95.19 217 TYR A CA 1
ATOM 1717 C C . TYR A 1 217 ? 7.912 -9.073 -16.499 1.00 95.19 217 TYR A C 1
ATOM 1719 O O . TYR A 1 217 ? 8.287 -9.595 -17.550 1.00 95.19 217 TYR A O 1
ATOM 1727 N N . PHE A 1 218 ? 7.677 -7.761 -16.411 1.00 93.75 218 PHE A N 1
ATOM 1728 C CA . PHE A 1 218 ? 7.810 -6.871 -17.568 1.00 93.75 218 PHE A CA 1
ATOM 1729 C C . PHE A 1 218 ? 9.261 -6.712 -18.033 1.00 93.75 218 PHE A C 1
ATOM 1731 O O . PHE A 1 218 ? 9.515 -6.691 -19.238 1.00 93.75 218 PHE A O 1
ATOM 1738 N N . GLY A 1 219 ? 10.222 -6.693 -17.106 1.00 94.12 219 GLY A N 1
ATOM 1739 C CA . GLY A 1 219 ? 11.648 -6.701 -17.428 1.00 94.12 219 GLY A CA 1
ATOM 1740 C C . GLY A 1 219 ? 12.053 -7.942 -18.226 1.00 94.12 219 GLY A C 1
ATOM 1741 O O . GLY A 1 219 ? 12.693 -7.822 -19.273 1.00 94.12 219 GLY A O 1
ATOM 1742 N N . TYR A 1 220 ? 11.614 -9.125 -17.788 1.00 94.81 220 TYR A N 1
ATOM 1743 C CA . TYR A 1 220 ? 11.826 -10.375 -18.517 1.00 94.81 220 TYR A CA 1
ATOM 1744 C C . TYR A 1 220 ? 11.142 -10.361 -19.889 1.00 94.81 220 TYR A C 1
ATOM 1746 O O . TYR A 1 220 ? 11.759 -10.722 -20.890 1.00 94.81 220 TYR A O 1
ATOM 1754 N N . LEU A 1 221 ? 9.895 -9.889 -19.957 1.00 93.88 221 LEU A N 1
ATOM 1755 C CA . LEU A 1 221 ? 9.152 -9.786 -21.209 1.00 93.88 221 LEU A CA 1
ATOM 1756 C C . LEU A 1 221 ? 9.875 -8.890 -22.222 1.00 93.88 221 LEU A C 1
ATOM 1758 O O . LEU A 1 221 ? 10.039 -9.287 -23.372 1.00 93.88 221 LEU A O 1
ATOM 1762 N N . GLY A 1 222 ? 10.355 -7.718 -21.797 1.00 91.44 222 GLY A N 1
ATOM 1763 C CA . GLY A 1 222 ? 11.115 -6.807 -22.655 1.00 91.44 222 GLY A CA 1
ATOM 1764 C C . GLY A 1 222 ? 12.431 -7.412 -23.155 1.00 91.44 222 GLY A C 1
ATOM 1765 O O . GLY A 1 222 ? 12.783 -7.256 -24.326 1.00 91.44 222 GLY A O 1
ATOM 1766 N N . TYR A 1 223 ? 13.137 -8.146 -22.292 1.00 92.69 223 TYR A N 1
ATOM 1767 C CA . TYR A 1 223 ? 14.340 -8.886 -22.678 1.00 92.69 223 TYR A CA 1
ATOM 1768 C C . TYR A 1 223 ? 14.029 -9.958 -23.730 1.00 92.69 223 TYR A C 1
ATOM 1770 O O . TYR A 1 223 ? 14.703 -10.040 -24.758 1.00 92.69 223 TYR A O 1
ATOM 1778 N N . TYR A 1 224 ? 12.969 -10.736 -23.512 1.00 94.81 224 TYR A N 1
ATOM 1779 C CA . TYR A 1 224 ? 12.538 -11.792 -24.420 1.00 94.81 224 TYR A CA 1
ATOM 1780 C C . TYR A 1 224 ? 12.112 -11.248 -25.790 1.00 94.81 224 TYR A C 1
ATOM 1782 O O . TYR A 1 224 ? 12.546 -11.760 -26.821 1.00 94.81 224 TYR A O 1
ATOM 1790 N N . THR A 1 225 ? 11.335 -10.160 -25.831 1.00 92.12 225 THR A N 1
ATOM 1791 C CA . THR A 1 225 ? 10.927 -9.536 -27.101 1.00 92.12 225 THR A CA 1
ATOM 1792 C C . THR A 1 225 ? 12.115 -8.985 -27.884 1.00 92.12 225 THR A C 1
ATOM 1794 O O . THR A 1 225 ? 12.104 -9.039 -29.109 1.00 92.12 225 THR A O 1
ATOM 1797 N N . ASN A 1 226 ? 13.160 -8.501 -27.204 1.00 91.75 226 ASN A N 1
ATOM 1798 C CA . ASN A 1 226 ? 14.377 -8.033 -27.867 1.00 91.75 226 ASN A CA 1
ATOM 1799 C C . ASN A 1 226 ? 15.145 -9.183 -28.548 1.00 91.75 226 ASN A C 1
ATOM 1801 O O . ASN A 1 226 ? 15.608 -9.035 -29.677 1.00 91.75 226 ASN A O 1
ATOM 1805 N N . TRP A 1 227 ? 15.231 -10.349 -27.900 1.00 94.81 227 TRP A N 1
ATOM 1806 C CA . TRP A 1 227 ? 15.823 -11.544 -28.513 1.00 94.81 227 TRP A CA 1
ATOM 1807 C C . TRP A 1 227 ? 15.001 -12.072 -29.686 1.00 94.81 227 TRP A C 1
ATOM 1809 O O . TRP A 1 227 ? 15.570 -12.397 -30.727 1.00 94.81 227 TRP A O 1
ATOM 1819 N N . LEU A 1 228 ? 13.672 -12.110 -29.554 1.00 94.38 228 LEU A N 1
ATOM 1820 C CA . LEU A 1 228 ? 12.790 -12.484 -30.660 1.00 94.38 228 LEU A CA 1
ATOM 1821 C C . LEU A 1 228 ? 12.919 -11.531 -31.845 1.00 94.38 228 LEU A C 1
ATOM 1823 O O . LEU A 1 228 ? 12.888 -11.980 -32.984 1.00 94.38 228 LEU A O 1
ATOM 1827 N N . PHE A 1 229 ? 13.088 -10.234 -31.591 1.00 92.38 229 PHE A N 1
ATOM 1828 C CA . PHE A 1 229 ? 13.309 -9.256 -32.648 1.00 92.38 229 PHE A CA 1
ATOM 1829 C C . PHE A 1 229 ? 14.609 -9.540 -33.413 1.00 92.38 229 PHE A C 1
ATOM 1831 O O . PHE A 1 229 ? 14.600 -9.568 -34.641 1.00 92.38 229 PHE A O 1
ATOM 1838 N N . PHE A 1 230 ? 15.703 -9.834 -32.702 1.00 93.62 230 PHE A N 1
ATOM 1839 C CA . PHE A 1 230 ? 16.975 -10.214 -33.323 1.00 93.62 230 PHE A CA 1
ATOM 1840 C C . PHE A 1 230 ? 16.8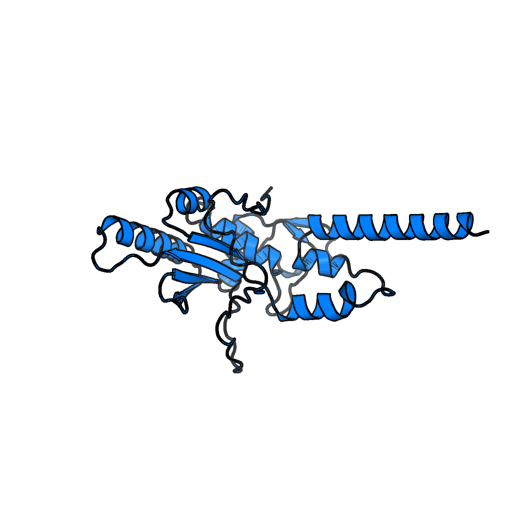56 -11.497 -34.161 1.00 93.62 230 PHE A C 1
ATOM 1842 O O . PHE A 1 230 ? 17.219 -11.500 -35.335 1.00 93.62 230 PHE A O 1
ATOM 1849 N N . VAL A 1 231 ? 16.294 -12.568 -33.590 1.00 95.81 231 VAL A N 1
ATOM 1850 C CA . VAL A 1 231 ? 16.069 -13.838 -34.306 1.00 95.81 231 VAL A CA 1
ATOM 1851 C C . VAL A 1 231 ? 15.124 -13.644 -35.495 1.00 95.81 231 VAL A C 1
ATOM 1853 O O . VAL A 1 231 ? 15.341 -14.229 -36.551 1.00 95.81 231 VAL A O 1
ATOM 1856 N N . GLY A 1 232 ? 14.112 -12.788 -35.352 1.00 96.19 232 GLY A N 1
ATOM 1857 C CA . GLY A 1 232 ? 13.178 -12.443 -36.418 1.00 96.19 232 GLY A CA 1
ATOM 1858 C C . GLY A 1 232 ? 13.860 -11.765 -37.604 1.00 96.19 232 GLY A C 1
ATOM 1859 O O . GLY A 1 232 ? 13.570 -12.120 -38.739 1.00 96.19 232 GLY A O 1
ATOM 1860 N N . ILE A 1 233 ? 14.804 -10.848 -37.362 1.00 95.19 233 ILE A N 1
ATOM 1861 C CA . ILE A 1 233 ? 15.598 -10.231 -38.437 1.00 95.19 233 ILE A CA 1
ATOM 1862 C C . ILE A 1 233 ? 16.466 -11.280 -39.135 1.00 95.19 233 ILE A C 1
ATOM 1864 O O . ILE A 1 233 ? 16.470 -11.334 -40.360 1.00 95.19 233 ILE A O 1
ATOM 1868 N N . VAL A 1 234 ? 17.166 -12.127 -38.372 1.00 96.00 234 VAL A N 1
ATOM 1869 C CA . VAL A 1 234 ? 18.014 -13.191 -38.939 1.00 96.00 234 VAL A CA 1
ATOM 1870 C C . VAL A 1 234 ? 17.198 -14.170 -39.784 1.00 96.00 234 VAL A C 1
ATOM 1872 O O . VAL A 1 234 ? 17.689 -14.621 -40.805 1.00 96.00 234 VAL A O 1
ATOM 1875 N N . GLY A 1 235 ? 15.963 -14.488 -39.388 1.00 95.31 235 GLY A N 1
ATOM 1876 C CA . GLY A 1 235 ? 15.097 -15.405 -40.133 1.00 95.31 235 GLY A CA 1
ATOM 1877 C C . GLY A 1 235 ? 14.433 -14.816 -41.384 1.00 95.31 235 GLY A C 1
ATOM 1878 O O . GLY A 1 235 ? 13.834 -15.573 -42.142 1.00 95.31 235 GLY A O 1
ATOM 1879 N N . ILE A 1 236 ? 14.485 -13.494 -41.585 1.00 95.25 236 ILE A N 1
ATOM 1880 C CA . ILE A 1 236 ? 13.953 -12.823 -42.786 1.00 95.25 236 ILE A CA 1
ATOM 1881 C C . ILE A 1 236 ? 15.009 -12.732 -43.902 1.00 95.25 236 ILE A C 1
ATOM 1883 O O . ILE A 1 236 ? 14.634 -12.666 -45.073 1.00 95.25 236 ILE A O 1
ATOM 1887 N N . VAL A 1 237 ? 16.298 -12.700 -43.543 1.00 83.94 237 VAL A N 1
ATOM 1888 C CA . VAL A 1 237 ? 17.445 -12.658 -44.474 1.00 83.94 237 VAL A CA 1
ATOM 1889 C C . VAL A 1 237 ? 17.772 -14.059 -44.978 1.00 83.94 237 VAL A C 1
ATOM 1891 O O . VAL A 1 237 ? 18.039 -14.178 -46.194 1.00 83.94 237 VAL A O 1
#

pLDDT: mean 79.19, std 22.43, range [22.38, 96.19]

Secondary structure (DSSP, 8-state):
-------------TT-SS--S--------------S-PPPP-EEEEEEPPPTTS-HHHHHHHHHHHHHHHHTT-EEEEEE-TTSSEEEEEEE--HHHHHHHHHHTT-EEEBPGGGT-SEEE--GGGGGGBTT-STT-SS-HHHHHHHHHHHHHS-GGGT-----HHHHHHTTSS--EEEPP-HHHHHHHIIIIIT-TTSPP-HHHHHHHH-HHHHHHHHHHHHHHHHHHHHHHHHH-

Sequence (237 aa):
MATAKYYHQKSSSPEMKAASAGKVVIDVGRQGDWDGGSLKWDYCLTFPKVPKDAPYEKHKTRRSVIRAIKETGLTTSKTYSRDDDEVFLRLTASLPVFEDKAEAMKLAMRKKAEFGGGYAPFERNLKRQFEGSGPGKLFTAGERIQIIQFALEGPKHDGGAELDIDQLIFDKQVGVAFPMRSEPECTWLVSNWAKAFFRKQPLDKVEEYFGPQVAMYFGYLGYYTNWLFFVGIVGIV